Protein AF-A0A7D9K2T9-F1 (afdb_monomer)

pLDDT: mean 83.71, std 17.24, range [32.66, 98.44]

Structure (mmCIF, N/CA/C/O backbone):
data_AF-A0A7D9K2T9-F1
#
_entry.id   AF-A0A7D9K2T9-F1
#
loop_
_atom_site.group_PDB
_atom_site.id
_atom_site.type_symbol
_atom_site.label_atom_id
_atom_site.label_alt_id
_atom_site.label_comp_id
_atom_site.label_asym_id
_atom_site.label_entity_id
_atom_site.label_seq_id
_atom_site.pdbx_PDB_ins_code
_atom_site.Cartn_x
_atom_site.Cartn_y
_atom_site.Cartn_z
_atom_site.occupancy
_atom_site.B_iso_or_equiv
_atom_site.auth_seq_id
_atom_site.auth_comp_id
_atom_site.auth_asym_id
_atom_site.auth_atom_id
_atom_site.pdbx_PDB_model_num
ATOM 1 N N . HIS A 1 1 ? 33.840 -20.601 -41.551 1.00 74.12 1 HIS A N 1
ATOM 2 C CA . HIS A 1 1 ? 33.885 -19.839 -40.285 1.00 74.12 1 HIS A CA 1
ATOM 3 C C . HIS A 1 1 ? 32.478 -19.438 -39.866 1.00 74.12 1 HIS A C 1
ATOM 5 O O . HIS A 1 1 ? 31.715 -18.994 -40.719 1.00 74.12 1 HIS A O 1
ATOM 11 N N . ILE A 1 2 ? 32.138 -19.625 -38.588 1.00 83.88 2 ILE A N 1
ATOM 12 C CA . ILE A 1 2 ? 30.908 -19.107 -37.971 1.00 83.88 2 ILE A CA 1
ATOM 13 C C . ILE A 1 2 ? 31.232 -17.707 -37.448 1.00 83.88 2 ILE A C 1
ATOM 15 O O . ILE A 1 2 ? 32.241 -17.531 -36.769 1.00 83.88 2 ILE A O 1
ATOM 19 N N . CYS A 1 3 ? 30.413 -16.720 -37.802 1.00 90.12 3 CYS A N 1
ATOM 20 C CA . CYS A 1 3 ? 30.528 -15.360 -37.287 1.00 90.12 3 CYS A CA 1
ATOM 21 C C . CYS A 1 3 ? 29.397 -15.129 -36.283 1.00 90.12 3 CYS A C 1
ATOM 23 O O . CYS A 1 3 ? 28.283 -15.603 -36.496 1.00 90.12 3 CYS A O 1
ATOM 25 N N . THR A 1 4 ? 29.681 -14.411 -35.204 1.00 92.62 4 THR A N 1
ATOM 26 C CA . THR A 1 4 ? 28.705 -14.033 -34.179 1.00 92.62 4 THR A CA 1
ATOM 27 C C . THR A 1 4 ? 28.692 -12.517 -34.025 1.00 92.62 4 THR A C 1
ATOM 29 O O . THR A 1 4 ? 29.672 -11.834 -34.333 1.00 92.62 4 THR A O 1
ATOM 32 N N . CYS A 1 5 ? 27.561 -11.969 -33.583 1.00 91.06 5 CYS A N 1
ATOM 33 C CA . CYS A 1 5 ? 27.470 -10.544 -33.291 1.00 91.06 5 CYS A CA 1
ATOM 34 C C . CYS A 1 5 ? 28.328 -10.178 -32.070 1.00 91.06 5 CYS A C 1
ATOM 36 O O . CYS A 1 5 ? 28.596 -11.012 -31.204 1.00 91.06 5 CYS A O 1
ATOM 38 N N . LYS A 1 6 ? 28.751 -8.910 -31.997 1.00 87.69 6 LYS A N 1
ATOM 39 C CA . LYS A 1 6 ? 29.425 -8.368 -30.809 1.00 87.69 6 LYS A CA 1
ATOM 40 C C . LYS A 1 6 ? 28.499 -8.440 -29.590 1.00 87.69 6 LYS A C 1
ATOM 42 O O . LYS A 1 6 ? 27.278 -8.443 -29.740 1.00 87.69 6 LYS A O 1
ATOM 47 N N . ALA A 1 7 ? 29.086 -8.449 -28.392 1.00 82.88 7 ALA A N 1
ATOM 48 C CA . ALA A 1 7 ? 28.333 -8.417 -27.141 1.00 82.88 7 ALA A CA 1
ATOM 49 C C . ALA A 1 7 ? 27.286 -7.288 -27.155 1.00 82.88 7 ALA A C 1
ATOM 51 O O . ALA A 1 7 ? 27.587 -6.168 -27.572 1.00 82.88 7 ALA A O 1
ATOM 52 N N . GLY A 1 8 ? 26.054 -7.618 -26.755 1.00 78.50 8 GLY A N 1
ATOM 53 C CA . GLY A 1 8 ? 24.924 -6.687 -26.744 1.00 78.50 8 GLY A CA 1
ATOM 54 C C . GLY A 1 8 ? 24.227 -6.462 -28.093 1.00 78.50 8 GLY A C 1
ATOM 55 O O . GLY A 1 8 ? 23.334 -5.621 -28.193 1.00 78.50 8 GLY A O 1
ATOM 56 N N . TYR A 1 9 ? 24.592 -7.228 -29.124 1.00 85.94 9 TYR A N 1
ATOM 57 C CA . TYR A 1 9 ? 23.925 -7.255 -30.426 1.00 85.94 9 TYR A CA 1
ATOM 58 C C . TYR A 1 9 ? 23.442 -8.676 -30.754 1.00 85.94 9 TYR A C 1
ATOM 60 O O . TYR A 1 9 ? 24.083 -9.659 -30.392 1.00 85.94 9 TYR A O 1
ATOM 68 N N . SER A 1 10 ? 22.327 -8.790 -31.476 1.00 86.69 10 SER A 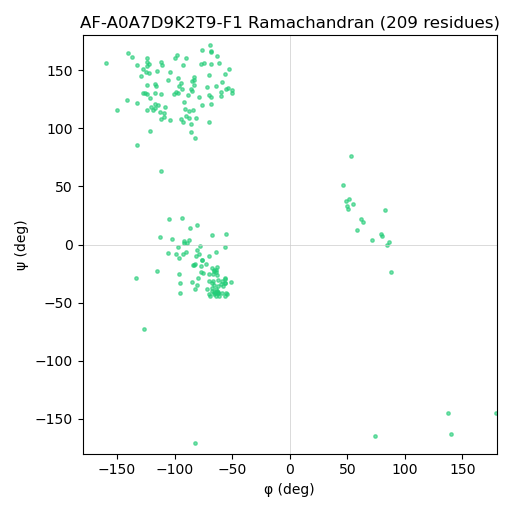N 1
ATOM 69 C CA . SER A 1 10 ? 21.739 -10.056 -31.929 1.00 86.69 10 SER A CA 1
ATOM 70 C C . SER A 1 10 ? 21.479 -10.063 -33.438 1.00 86.69 10 SER A C 1
ATOM 72 O O . SER A 1 10 ? 21.248 -9.014 -34.048 1.00 86.69 10 SER A O 1
ATOM 74 N N . GLY A 1 11 ? 21.534 -11.259 -34.031 1.00 89.19 11 GLY A N 1
ATOM 75 C CA . GLY A 1 11 ? 21.168 -11.533 -35.420 1.00 89.19 11 GLY A CA 1
ATOM 76 C C . GLY A 1 11 ? 22.149 -12.470 -36.135 1.00 89.19 11 GLY A C 1
ATOM 77 O O . GLY A 1 11 ? 22.663 -13.396 -35.516 1.00 89.19 11 GLY A O 1
ATOM 78 N N . ASP A 1 12 ? 22.388 -12.274 -37.435 1.00 90.44 12 ASP A N 1
ATOM 79 C CA . ASP A 1 12 ? 23.023 -13.284 -38.313 1.00 90.44 12 ASP A CA 1
ATOM 80 C C . ASP A 1 12 ? 24.555 -13.413 -38.182 1.00 90.44 12 ASP A C 1
ATOM 82 O O . ASP A 1 12 ? 25.184 -14.209 -38.884 1.00 90.44 12 ASP A O 1
ATOM 86 N N . GLY A 1 13 ? 25.169 -12.598 -37.320 1.00 89.88 13 GLY A N 1
ATOM 87 C CA . GLY A 1 13 ? 26.612 -12.574 -37.095 1.00 89.88 13 GLY A CA 1
ATOM 88 C C . GLY A 1 13 ? 27.443 -11.985 -38.239 1.00 89.88 13 GLY A C 1
ATOM 89 O O . GLY A 1 13 ? 28.667 -12.008 -38.152 1.00 89.88 13 GLY A O 1
ATOM 90 N N . LYS A 1 14 ? 26.824 -11.461 -39.307 1.00 87.69 14 LYS A N 1
ATOM 91 C CA . LYS A 1 14 ? 27.516 -10.917 -40.488 1.00 87.69 14 LYS A CA 1
ATOM 92 C C . LYS A 1 14 ? 27.081 -9.491 -40.815 1.00 87.69 14 LYS A C 1
ATOM 94 O O . LYS A 1 14 ? 27.863 -8.564 -40.633 1.00 87.69 14 LYS A O 1
ATOM 99 N N . LYS A 1 15 ? 25.867 -9.312 -41.342 1.00 85.94 15 LYS A N 1
ATOM 100 C CA . LYS A 1 15 ? 25.352 -8.010 -41.816 1.00 85.94 15 LYS A CA 1
ATOM 101 C C . LYS A 1 15 ? 24.162 -7.522 -40.999 1.00 85.94 15 LYS A C 1
ATOM 103 O O . LYS A 1 15 ? 23.908 -6.323 -40.946 1.00 85.94 15 LYS A O 1
ATOM 108 N N . SER A 1 16 ? 23.468 -8.434 -40.334 1.00 89.88 16 SER A N 1
ATOM 109 C CA . SER A 1 16 ? 22.255 -8.167 -39.578 1.00 89.88 16 SER A CA 1
ATOM 110 C C . SER A 1 16 ? 22.531 -8.349 -38.091 1.00 89.88 16 SER A C 1
ATOM 112 O O . SER A 1 16 ? 21.959 -9.233 -37.471 1.00 89.88 16 SER A O 1
ATOM 114 N N . CYS A 1 17 ? 23.415 -7.531 -37.517 1.00 89.69 17 CYS A N 1
ATOM 115 C CA . CYS A 1 17 ? 23.609 -7.451 -36.068 1.00 89.69 17 CYS A CA 1
ATOM 116 C C . CYS A 1 17 ? 22.948 -6.175 -35.547 1.00 89.69 17 CYS A C 1
ATOM 118 O O . CYS A 1 17 ? 23.450 -5.076 -35.779 1.00 89.69 17 CYS A O 1
ATOM 120 N N . LYS A 1 18 ? 21.815 -6.316 -34.856 1.00 87.12 18 LYS A N 1
ATOM 121 C CA . LYS A 1 18 ? 21.076 -5.202 -34.248 1.00 87.12 18 LYS A CA 1
ATOM 122 C C . LYS A 1 18 ? 21.304 -5.181 -32.749 1.00 87.12 18 LYS A C 1
ATOM 124 O O . LYS A 1 18 ? 21.480 -6.234 -32.144 1.00 87.12 18 LYS A O 1
ATOM 129 N N . LEU A 1 19 ? 21.293 -3.991 -32.160 1.00 83.44 19 LEU A N 1
ATOM 130 C CA . LEU A 1 19 ? 21.366 -3.848 -30.712 1.00 83.44 19 LEU A CA 1
ATOM 131 C C . LEU A 1 19 ? 20.242 -4.665 -30.062 1.00 83.44 19 LEU A C 1
ATOM 133 O O . LEU A 1 19 ? 19.101 -4.607 -30.523 1.00 83.44 19 LEU A O 1
ATOM 137 N N . ILE A 1 20 ? 20.569 -5.428 -29.022 1.00 84.38 20 ILE A N 1
ATOM 138 C CA . ILE A 1 20 ? 19.563 -6.141 -28.239 1.00 84.38 20 ILE A CA 1
ATOM 139 C C . ILE A 1 20 ? 18.746 -5.097 -27.486 1.00 84.38 20 ILE A C 1
ATOM 141 O O . ILE A 1 20 ? 19.293 -4.323 -26.700 1.00 84.38 20 ILE A O 1
ATOM 145 N N . ASP A 1 21 ? 17.439 -5.084 -27.724 1.00 84.88 21 ASP A N 1
ATOM 146 C CA . ASP A 1 21 ? 16.527 -4.380 -26.839 1.00 84.88 21 ASP A CA 1
ATOM 147 C C . ASP A 1 21 ? 16.145 -5.302 -25.684 1.00 84.88 21 ASP A C 1
ATOM 149 O O . ASP A 1 21 ? 15.369 -6.243 -25.849 1.00 84.88 21 ASP A O 1
ATOM 153 N N . ILE A 1 22 ? 16.737 -5.043 -24.521 1.00 88.25 22 ILE A N 1
ATOM 154 C CA . ILE A 1 22 ? 16.557 -5.858 -23.319 1.00 88.25 22 ILE A CA 1
ATOM 155 C C . ILE A 1 22 ? 15.116 -5.721 -22.810 1.00 88.25 22 ILE A C 1
ATOM 157 O O . ILE A 1 22 ? 14.534 -6.699 -22.357 1.00 88.25 22 ILE A O 1
ATOM 161 N N . CYS A 1 23 ? 14.497 -4.549 -22.984 1.00 92.19 23 CYS A N 1
ATOM 162 C CA . CYS A 1 23 ? 13.104 -4.305 -22.611 1.00 92.19 23 CYS A CA 1
ATOM 163 C C . CYS A 1 23 ? 12.090 -5.103 -23.440 1.00 92.19 23 CYS A C 1
ATOM 165 O O . CYS A 1 23 ? 11.004 -5.404 -22.952 1.00 92.19 23 CYS A O 1
ATOM 167 N N . SER A 1 24 ? 12.439 -5.491 -24.669 1.00 89.94 24 SER A N 1
ATOM 168 C CA . SER A 1 24 ? 11.575 -6.323 -25.516 1.00 89.94 24 SER A CA 1
ATOM 169 C C . SER A 1 24 ? 11.453 -7.773 -25.018 1.00 89.94 24 SER A C 1
ATOM 171 O O . SER A 1 24 ? 10.634 -8.529 -25.537 1.00 89.94 24 SER A O 1
ATOM 173 N N . GLN A 1 25 ? 12.256 -8.184 -24.031 1.00 87.94 25 GLN A N 1
ATOM 174 C CA . GLN A 1 25 ? 12.220 -9.518 -23.433 1.00 87.94 25 GLN A CA 1
ATOM 175 C C . GLN A 1 25 ? 11.889 -9.399 -21.947 1.00 87.94 25 GLN A C 1
ATOM 177 O O . GLN A 1 25 ? 12.659 -8.808 -21.201 1.00 87.94 25 GLN A O 1
ATOM 182 N N . ASP A 1 26 ? 10.744 -9.942 -21.525 1.00 91.12 26 ASP A N 1
ATOM 183 C CA . ASP A 1 26 ? 10.297 -9.937 -20.118 1.00 91.12 26 ASP A CA 1
ATOM 184 C C . ASP A 1 26 ? 10.382 -8.551 -19.439 1.00 91.12 26 ASP A C 1
ATOM 186 O O . ASP A 1 26 ? 10.810 -8.413 -18.296 1.00 91.12 26 ASP A O 1
ATOM 190 N N . ASN A 1 27 ? 10.067 -7.483 -20.188 1.00 94.06 27 ASN A N 1
ATOM 191 C CA . ASN A 1 27 ? 10.211 -6.087 -19.751 1.00 94.06 27 ASN A CA 1
ATOM 192 C C . ASN A 1 27 ? 11.605 -5.760 -19.168 1.00 94.06 27 ASN A C 1
ATOM 194 O O . ASN A 1 27 ? 11.735 -4.957 -18.247 1.00 94.06 27 ASN A O 1
ATOM 198 N N . GLY A 1 28 ? 12.654 -6.434 -19.647 1.00 92.19 28 GLY A N 1
ATOM 199 C CA . GLY A 1 28 ? 14.018 -6.318 -19.139 1.00 92.19 28 GLY A CA 1
ATOM 200 C C . GLY A 1 28 ? 14.201 -6.744 -17.678 1.00 92.19 28 GLY A C 1
ATOM 201 O O . GLY A 1 28 ? 15.164 -6.301 -17.050 1.00 92.19 28 GLY A O 1
ATOM 202 N N . GLY A 1 29 ? 13.290 -7.565 -17.140 1.00 94.69 29 GLY A N 1
ATOM 203 C CA . GLY A 1 29 ? 13.236 -7.967 -15.732 1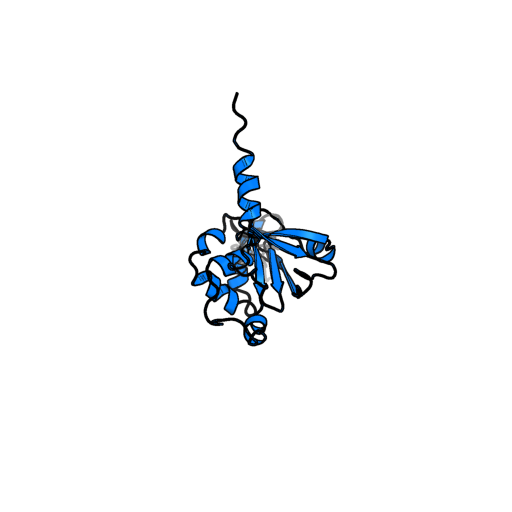.00 94.69 29 GLY A CA 1
ATOM 204 C C . GLY A 1 29 ? 12.609 -6.920 -14.803 1.00 94.69 29 GLY A C 1
ATOM 205 O O . GLY A 1 29 ? 12.690 -7.052 -13.581 1.00 94.69 29 GLY A O 1
ATOM 206 N N . CYS A 1 30 ? 12.016 -5.858 -15.353 1.00 97.38 30 CYS A N 1
ATOM 207 C CA . CYS A 1 30 ? 11.311 -4.849 -14.571 1.00 97.38 30 CYS A CA 1
ATOM 208 C C . CYS A 1 30 ? 9.931 -5.346 -14.121 1.00 97.38 30 CYS A C 1
ATOM 210 O O . CYS A 1 30 ? 9.300 -6.172 -14.781 1.00 97.38 30 CYS A O 1
ATOM 212 N N . SER A 1 31 ? 9.417 -4.772 -13.029 1.00 97.62 31 SER A N 1
ATOM 213 C CA . SER A 1 31 ? 8.035 -4.993 -12.595 1.00 97.62 31 SER A CA 1
ATOM 214 C C . SER A 1 31 ? 7.048 -4.706 -13.731 1.00 97.62 31 SER A C 1
ATOM 216 O O . SER A 1 31 ? 7.263 -3.814 -14.553 1.00 97.62 31 SER A O 1
ATOM 218 N N . PHE A 1 32 ? 5.901 -5.385 -13.726 1.00 96.12 32 PHE A N 1
ATOM 219 C CA . PHE A 1 32 ? 4.778 -5.042 -14.603 1.00 96.12 32 PHE A CA 1
ATOM 220 C C . PHE A 1 32 ? 4.319 -3.576 -14.427 1.00 96.12 32 PHE A C 1
ATOM 222 O O . PHE A 1 32 ? 3.877 -2.907 -15.370 1.00 96.12 32 PHE A O 1
ATOM 229 N N . PHE A 1 33 ? 4.490 -3.044 -13.214 1.00 97.56 33 PHE A N 1
ATOM 230 C CA . PHE A 1 33 ? 4.190 -1.658 -12.859 1.00 97.56 33 PHE A CA 1
ATOM 231 C C . PHE A 1 33 ? 5.404 -0.726 -12.988 1.00 97.56 33 PHE A C 1
ATOM 233 O O . PHE A 1 33 ? 5.437 0.328 -12.361 1.00 97.56 33 PHE A O 1
ATOM 240 N N . ALA A 1 34 ? 6.401 -1.093 -13.798 1.00 98.19 34 ALA A N 1
ATOM 241 C CA . ALA A 1 34 ? 7.559 -0.263 -14.103 1.00 98.19 34 ALA A CA 1
ATOM 242 C C . ALA A 1 34 ? 7.746 -0.060 -15.609 1.00 98.19 34 ALA A C 1
ATOM 244 O O . ALA A 1 34 ? 7.445 -0.938 -16.422 1.00 98.19 34 ALA A O 1
ATOM 245 N N . ASP A 1 35 ? 8.289 1.101 -15.957 1.00 97.50 35 ASP A N 1
ATOM 246 C CA . ASP A 1 35 ? 8.798 1.401 -17.284 1.00 97.50 35 ASP A CA 1
ATOM 247 C C . ASP A 1 35 ? 10.248 0.921 -17.396 1.00 97.50 35 ASP A C 1
ATOM 249 O O . ASP A 1 35 ? 11.078 1.151 -16.505 1.00 97.50 35 ASP A O 1
ATOM 253 N N . CYS A 1 36 ? 10.542 0.247 -18.505 1.00 96.31 36 CYS A N 1
ATOM 254 C CA . CYS A 1 36 ? 11.865 -0.263 -18.824 1.00 96.31 36 CYS A CA 1
ATOM 255 C C . CYS A 1 36 ? 12.586 0.677 -19.794 1.00 96.31 36 CYS A C 1
ATOM 257 O O . CYS A 1 36 ? 12.050 1.056 -20.837 1.00 96.31 36 CYS A O 1
ATOM 259 N N . ALA A 1 37 ? 13.832 1.021 -19.472 1.00 93.38 37 ALA A N 1
ATOM 260 C CA . ALA A 1 37 ? 14.728 1.748 -20.359 1.00 93.38 37 ALA A CA 1
ATOM 261 C C . ALA A 1 37 ? 16.037 0.974 -20.567 1.00 93.38 37 ALA A C 1
ATOM 263 O O . ALA A 1 37 ? 16.837 0.806 -19.643 1.00 93.38 37 ALA A O 1
ATOM 264 N N . SER A 1 38 ? 16.280 0.543 -21.806 1.00 87.88 38 SER A N 1
ATOM 265 C CA . SER A 1 38 ? 17.532 -0.093 -22.226 1.00 87.88 38 SER A CA 1
ATOM 266 C C . SER A 1 38 ? 18.636 0.961 -22.396 1.00 87.88 38 SER A C 1
ATOM 268 O O . SER A 1 38 ? 18.531 1.849 -23.248 1.00 87.88 38 SER A O 1
ATOM 270 N N . ASN A 1 39 ? 19.737 0.855 -21.646 1.00 83.94 39 ASN A N 1
ATOM 271 C CA . ASN A 1 39 ? 20.934 1.654 -21.899 1.00 83.94 39 ASN A CA 1
ATOM 272 C C . ASN A 1 39 ? 21.754 1.018 -23.028 1.00 83.94 39 ASN A C 1
ATOM 274 O O . ASN A 1 39 ? 22.395 -0.020 -22.860 1.00 83.94 39 ASN A O 1
ATOM 278 N N . LYS A 1 40 ? 21.750 1.678 -24.190 1.00 77.56 40 LYS A N 1
ATOM 279 C CA . LYS A 1 40 ? 22.377 1.178 -25.421 1.00 77.56 40 LYS A CA 1
ATOM 280 C C . LYS A 1 40 ? 23.906 1.097 -25.363 1.00 77.56 40 LYS A C 1
ATOM 282 O O . LYS A 1 40 ? 24.492 0.380 -26.167 1.00 77.56 40 LYS A O 1
ATOM 287 N N . THR A 1 41 ? 24.538 1.829 -24.446 1.00 78.88 41 THR A N 1
ATOM 288 C CA . THR A 1 41 ? 26.001 1.913 -24.332 1.00 78.88 41 THR A CA 1
ATOM 289 C C . THR A 1 41 ? 26.544 0.921 -23.309 1.00 78.88 41 THR A C 1
ATOM 291 O O . THR A 1 41 ? 27.559 0.281 -23.564 1.00 78.88 41 THR A O 1
ATOM 294 N N . SER A 1 42 ? 25.877 0.778 -22.160 1.00 80.56 42 SER A N 1
ATOM 295 C CA . SER A 1 42 ? 26.290 -0.147 -21.093 1.00 80.56 42 SER A CA 1
ATOM 296 C C . SER A 1 42 ? 25.639 -1.528 -21.183 1.00 80.56 42 SER A C 1
ATOM 298 O O . SER A 1 42 ? 26.025 -2.412 -20.426 1.00 80.56 42 SER A O 1
ATOM 300 N N . PHE A 1 43 ? 24.662 -1.722 -22.077 1.00 78.31 43 PHE A N 1
ATOM 301 C CA . PHE A 1 43 ? 23.852 -2.945 -22.176 1.00 78.31 43 PHE A CA 1
ATOM 302 C C . PHE A 1 43 ? 23.168 -3.317 -20.853 1.00 78.31 43 PHE A C 1
ATOM 304 O O . PHE A 1 43 ? 23.027 -4.490 -20.518 1.00 78.31 43 PHE A O 1
ATOM 311 N N . THR A 1 44 ? 22.758 -2.305 -20.088 1.00 84.19 44 THR A N 1
ATOM 312 C CA . THR A 1 44 ? 22.052 -2.480 -18.815 1.00 84.19 44 THR A CA 1
ATOM 313 C C . THR A 1 44 ? 20.606 -2.021 -18.928 1.00 84.19 44 THR A C 1
ATOM 315 O O . THR A 1 44 ? 20.278 -1.144 -19.731 1.00 84.19 44 THR A O 1
ATOM 318 N N . THR A 1 45 ? 19.745 -2.583 -18.086 1.00 90.62 45 THR A N 1
ATOM 319 C CA . THR A 1 45 ? 18.351 -2.157 -17.946 1.00 90.62 45 THR A CA 1
ATOM 320 C C . THR A 1 45 ? 18.220 -1.158 -16.805 1.00 90.62 45 THR A C 1
ATOM 322 O O . THR A 1 45 ? 18.818 -1.337 -15.744 1.00 90.62 45 THR A O 1
ATOM 325 N N . ARG A 1 46 ? 17.414 -0.115 -16.998 1.00 93.94 46 ARG A N 1
ATOM 326 C CA . ARG A 1 46 ? 16.940 0.754 -15.923 1.00 93.94 46 ARG A CA 1
ATOM 327 C C . ARG A 1 46 ? 15.432 0.595 -15.793 1.00 93.94 46 ARG A C 1
ATOM 329 O O . ARG A 1 46 ? 14.705 0.894 -16.735 1.00 93.94 46 ARG A O 1
ATOM 336 N N . CYS A 1 47 ? 14.988 0.170 -14.617 1.00 97.50 47 CYS A N 1
ATOM 337 C CA . CYS A 1 47 ? 13.575 0.094 -14.272 1.00 97.50 47 CYS A CA 1
ATOM 338 C C . CYS A 1 47 ? 13.159 1.343 -13.494 1.00 97.50 47 CYS A C 1
ATOM 340 O O . CYS A 1 47 ? 13.932 1.890 -12.706 1.00 97.50 47 CYS A O 1
ATOM 342 N N . THR A 1 48 ? 11.951 1.843 -13.719 1.00 97.94 48 THR A N 1
ATOM 343 C CA . THR A 1 48 ? 11.382 2.956 -12.945 1.00 97.94 48 THR A CA 1
ATOM 344 C C . THR A 1 48 ? 9.910 2.683 -12.727 1.00 97.94 48 THR A C 1
ATOM 346 O O . THR A 1 48 ? 9.198 2.444 -13.694 1.00 97.94 48 THR A O 1
ATOM 349 N N . CYS A 1 49 ? 9.454 2.677 -11.474 1.00 98.44 49 CYS A N 1
ATOM 350 C CA . CYS A 1 49 ? 8.039 2.467 -11.188 1.00 98.44 49 CYS A CA 1
ATOM 351 C C . CYS A 1 49 ? 7.180 3.532 -11.880 1.00 98.44 49 CYS A C 1
ATOM 353 O O . CYS A 1 49 ? 7.556 4.705 -11.941 1.00 98.44 49 CYS A O 1
ATOM 355 N N . LYS A 1 50 ? 6.037 3.099 -12.413 1.00 97.75 50 LYS A N 1
ATOM 356 C CA . LYS A 1 50 ? 5.039 3.973 -13.031 1.00 97.75 50 LYS A CA 1
ATOM 357 C C . LYS A 1 50 ? 4.471 4.939 -11.992 1.00 97.75 50 LYS A C 1
ATOM 359 O O . LYS A 1 50 ? 4.566 4.707 -10.786 1.00 97.75 50 LYS A O 1
ATOM 364 N N . ASN A 1 51 ? 3.847 6.015 -12.467 1.00 95.25 51 ASN A N 1
ATOM 365 C CA . ASN A 1 51 ? 3.218 6.996 -11.586 1.00 95.25 51 ASN A CA 1
ATOM 366 C C . ASN A 1 51 ? 2.227 6.327 -10.613 1.00 95.25 51 ASN A C 1
ATOM 368 O O . ASN A 1 51 ? 1.436 5.480 -11.027 1.00 95.25 51 ASN A O 1
ATOM 372 N N . GLY A 1 52 ? 2.279 6.711 -9.335 1.00 93.06 52 GLY A N 1
ATOM 373 C CA . GLY A 1 52 ? 1.467 6.118 -8.264 1.00 93.06 52 GLY A CA 1
ATOM 374 C C . GLY A 1 52 ? 2.031 4.835 -7.637 1.00 93.06 52 GLY A C 1
ATOM 375 O O . GLY A 1 52 ? 1.423 4.316 -6.703 1.00 93.06 52 GLY A O 1
ATOM 376 N N . TYR A 1 53 ? 3.187 4.343 -8.099 1.00 96.81 53 TYR A N 1
ATOM 377 C CA . TYR A 1 53 ? 3.887 3.197 -7.518 1.00 96.81 53 TYR A CA 1
ATOM 378 C C . TYR A 1 53 ? 5.244 3.599 -6.935 1.00 96.81 53 TYR A C 1
ATOM 380 O O . TYR A 1 53 ? 5.925 4.486 -7.451 1.00 96.81 53 TYR A O 1
ATOM 388 N N . ILE A 1 54 ? 5.675 2.887 -5.894 1.00 95.50 54 ILE A N 1
ATOM 389 C CA . ILE A 1 54 ? 6.985 3.074 -5.253 1.00 95.50 54 ILE A CA 1
ATOM 390 C C . ILE A 1 54 ? 7.802 1.781 -5.265 1.00 95.50 54 ILE A C 1
ATOM 392 O O . ILE A 1 54 ? 7.239 0.690 -5.292 1.00 95.50 54 ILE A O 1
ATOM 396 N N . GLY A 1 55 ? 9.129 1.888 -5.207 1.00 95.81 55 GLY A N 1
ATOM 397 C CA . GLY A 1 55 ? 10.031 0.738 -5.130 1.00 95.81 55 GLY A CA 1
ATOM 398 C C . GLY A 1 55 ? 11.289 0.915 -5.974 1.00 95.81 55 GLY A C 1
ATOM 399 O O . GLY A 1 55 ? 11.633 2.026 -6.371 1.00 95.81 55 GLY A O 1
ATOM 400 N N . ASP A 1 56 ? 11.981 -0.188 -6.247 1.00 96.44 56 ASP A N 1
ATOM 401 C CA . ASP A 1 56 ? 13.259 -0.197 -6.975 1.00 96.44 56 ASP A CA 1
ATOM 402 C C . ASP A 1 56 ? 13.102 -0.375 -8.500 1.00 96.44 56 ASP A C 1
ATOM 404 O O . ASP A 1 56 ? 14.085 -0.420 -9.237 1.00 96.44 56 ASP A O 1
ATOM 408 N N . GLY A 1 57 ? 11.862 -0.479 -8.990 1.00 96.94 57 GLY A N 1
ATOM 409 C CA . GLY A 1 57 ? 11.546 -0.703 -10.400 1.00 96.94 57 GLY A CA 1
ATOM 410 C C . GLY A 1 57 ? 11.498 -2.181 -10.805 1.00 96.94 57 GLY A C 1
ATOM 411 O O . GLY A 1 57 ? 10.786 -2.521 -11.748 1.00 96.94 57 GLY A O 1
ATOM 412 N N . THR A 1 58 ? 12.175 -3.078 -10.087 1.00 96.31 58 THR A N 1
ATOM 413 C CA . THR A 1 58 ? 11.981 -4.537 -10.232 1.00 96.31 58 THR A CA 1
ATOM 414 C C . THR A 1 58 ? 10.813 -5.019 -9.378 1.00 96.31 58 THR A C 1
ATOM 416 O O . THR A 1 58 ? 10.055 -5.900 -9.775 1.00 96.31 58 THR A O 1
ATOM 419 N N . LYS A 1 59 ? 10.602 -4.359 -8.237 1.00 96.31 59 LYS A N 1
ATOM 420 C CA . LYS A 1 59 ? 9.416 -4.448 -7.395 1.00 96.31 59 LYS A CA 1
ATOM 421 C C . LYS A 1 59 ? 8.813 -3.058 -7.282 1.00 96.31 59 LYS A C 1
ATOM 423 O O . LYS A 1 59 ? 9.493 -2.108 -6.902 1.00 96.31 59 LYS A O 1
ATOM 428 N N . CYS A 1 60 ? 7.534 -2.962 -7.614 1.00 97.62 60 CYS A N 1
ATOM 429 C CA . CYS A 1 60 ? 6.760 -1.735 -7.500 1.00 97.62 60 CYS A CA 1
ATOM 430 C C . CYS A 1 60 ? 5.499 -2.034 -6.697 1.00 97.62 60 CYS A C 1
ATOM 432 O O . CYS A 1 60 ? 4.811 -3.014 -6.977 1.00 97.62 60 CYS A O 1
ATOM 434 N N . ILE A 1 61 ? 5.238 -1.206 -5.693 1.00 96.00 61 ILE A N 1
ATOM 435 C CA . ILE A 1 61 ? 4.158 -1.344 -4.722 1.00 96.00 61 ILE A CA 1
ATOM 436 C C . ILE A 1 61 ? 3.164 -0.213 -4.969 1.00 96.00 61 ILE A C 1
ATOM 438 O O . ILE A 1 61 ? 3.569 0.945 -5.084 1.00 96.00 61 ILE A O 1
ATOM 442 N N . GLY A 1 62 ? 1.886 -0.569 -5.088 1.00 95.88 62 GLY A N 1
ATOM 443 C CA . GLY A 1 62 ? 0.790 0.367 -5.322 1.00 95.88 62 GLY A CA 1
ATOM 444 C C . GLY A 1 62 ? 0.293 1.043 -4.046 1.00 95.88 62 GLY A C 1
ATOM 445 O O . GLY A 1 62 ? 0.896 0.939 -2.976 1.00 95.88 62 GLY A O 1
ATOM 446 N N . ASN A 1 63 ? -0.825 1.753 -4.160 1.00 94.75 63 ASN A N 1
ATOM 447 C CA . ASN A 1 63 ? -1.476 2.421 -3.030 1.00 94.75 63 ASN A CA 1
ATOM 448 C C . ASN A 1 63 ? -2.098 1.419 -2.035 1.00 94.75 63 ASN A C 1
ATOM 450 O O . ASN A 1 63 ? -2.182 0.220 -2.291 1.00 94.75 63 ASN A O 1
ATOM 454 N N . VAL A 1 64 ? -2.559 1.923 -0.888 1.00 94.62 64 VAL A N 1
ATOM 455 C CA . VAL A 1 64 ? -3.143 1.113 0.190 1.00 94.62 64 VAL A CA 1
ATOM 456 C C . VAL A 1 64 ? -4.297 0.239 -0.299 1.00 94.62 64 VAL A C 1
ATOM 458 O O . VAL A 1 64 ? -4.359 -0.929 0.074 1.00 94.62 64 VAL A O 1
ATOM 461 N N . LEU A 1 65 ? -5.191 0.764 -1.143 1.00 94.44 65 LEU A N 1
ATOM 462 C CA . LEU A 1 65 ? -6.336 -0.004 -1.632 1.00 94.44 65 LEU A CA 1
ATOM 463 C C . LEU A 1 65 ? -5.887 -1.178 -2.514 1.00 94.44 65 LEU A C 1
ATOM 465 O O . LEU A 1 65 ? -6.375 -2.293 -2.354 1.00 94.44 65 LEU A O 1
ATOM 469 N N . GLU A 1 66 ? -4.912 -0.946 -3.390 1.00 94.88 66 GLU A N 1
ATOM 470 C CA . GLU A 1 66 ? -4.317 -1.992 -4.224 1.00 94.88 66 GLU A CA 1
ATOM 471 C C . GLU A 1 66 ? -3.563 -3.040 -3.388 1.00 94.88 66 GLU A C 1
ATOM 473 O O . GLU A 1 66 ? -3.714 -4.241 -3.617 1.00 94.88 66 GLU A O 1
ATOM 478 N N . SER A 1 67 ? -2.807 -2.618 -2.371 1.00 95.44 67 SER A N 1
ATOM 479 C CA . SER A 1 67 ? -2.134 -3.534 -1.441 1.00 95.44 67 SER A CA 1
ATOM 480 C C . SER A 1 67 ? -3.131 -4.392 -0.650 1.00 95.44 67 SER A C 1
ATOM 482 O O . SER A 1 67 ? -2.927 -5.597 -0.520 1.00 95.44 67 SER A O 1
ATOM 484 N N . LEU A 1 68 ? -4.242 -3.807 -0.184 1.00 96.00 68 LEU A N 1
ATOM 485 C CA . LEU A 1 68 ? -5.333 -4.535 0.478 1.00 96.00 68 LEU A CA 1
ATOM 486 C C . LEU A 1 68 ? -6.010 -5.546 -0.457 1.00 96.00 68 LEU A C 1
ATOM 488 O O . LEU A 1 68 ? -6.334 -6.652 -0.031 1.00 96.00 68 LEU A O 1
ATOM 492 N N . GLN A 1 69 ? -6.218 -5.181 -1.724 1.00 95.12 69 GLN A N 1
ATOM 493 C CA . GLN A 1 69 ? -6.800 -6.068 -2.733 1.00 95.12 69 GLN A CA 1
ATOM 494 C C . GLN A 1 69 ? -5.902 -7.284 -3.017 1.00 95.12 69 GLN A C 1
ATOM 496 O O . GLN A 1 69 ? -6.405 -8.392 -3.223 1.00 95.12 69 GLN A O 1
ATOM 501 N N . ASN A 1 70 ? -4.585 -7.076 -3.044 1.00 94.94 70 ASN A N 1
ATOM 502 C CA . ASN A 1 70 ? -3.609 -8.101 -3.408 1.00 94.94 70 ASN A CA 1
ATOM 503 C C . ASN A 1 70 ? -3.239 -9.044 -2.248 1.00 94.94 70 ASN A C 1
ATOM 505 O O . ASN A 1 70 ? -2.724 -10.135 -2.504 1.00 94.94 70 ASN A O 1
ATOM 509 N N . ASP A 1 71 ? -3.525 -8.678 -0.994 1.00 96.56 71 ASP A N 1
ATOM 510 C CA . ASP A 1 71 ? -3.257 -9.533 0.166 1.00 96.56 71 ASP A CA 1
ATOM 511 C C . ASP A 1 71 ? -4.431 -10.502 0.450 1.00 96.56 71 ASP A C 1
ATOM 513 O O . ASP A 1 71 ? -5.532 -10.079 0.826 1.00 96.56 71 ASP A O 1
ATOM 517 N N . PRO A 1 72 ? -4.237 -11.832 0.324 1.00 96.88 72 PRO A N 1
ATOM 518 C CA . PRO A 1 72 ? -5.297 -12.805 0.572 1.00 96.88 72 PRO A CA 1
ATOM 519 C C . PRO A 1 72 ? -5.790 -12.829 2.025 1.00 96.88 72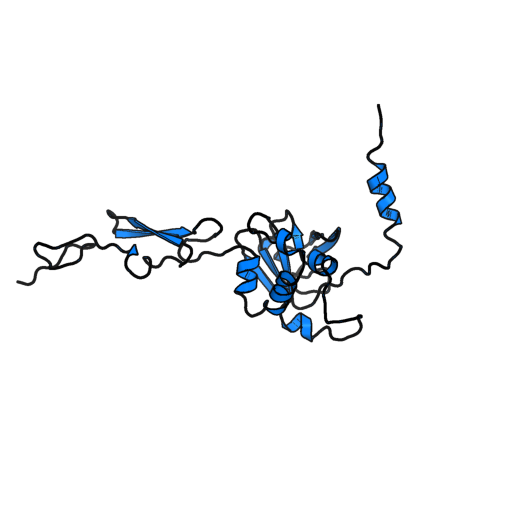 PRO A C 1
ATOM 521 O O . PRO A 1 72 ? -6.934 -13.225 2.261 1.00 96.88 72 PRO A O 1
ATOM 524 N N . ASN A 1 73 ? -4.973 -12.395 2.987 1.00 96.62 73 ASN A N 1
ATOM 525 C CA . ASN A 1 73 ? -5.313 -12.359 4.407 1.00 96.62 73 ASN A CA 1
ATOM 526 C C . ASN A 1 73 ? -6.154 -11.140 4.797 1.00 96.62 73 ASN A C 1
ATOM 528 O O . ASN A 1 73 ? -6.660 -11.118 5.918 1.00 96.62 73 ASN A O 1
ATOM 532 N N . LEU A 1 74 ? -6.315 -10.154 3.906 1.00 97.19 74 LEU A N 1
ATOM 533 C CA . LEU A 1 74 ? -7.029 -8.896 4.170 1.00 97.19 74 LEU A CA 1
ATOM 534 C C . LEU A 1 74 ? -8.327 -8.754 3.358 1.00 97.19 74 LEU A C 1
ATOM 536 O O . LEU A 1 74 ? -8.987 -7.714 3.405 1.00 97.19 74 LEU A O 1
ATOM 540 N N . ARG A 1 75 ? -8.722 -9.804 2.627 1.00 95.56 75 ARG A N 1
ATOM 541 C CA . ARG A 1 75 ? -9.875 -9.803 1.711 1.00 95.56 75 ARG A CA 1
ATOM 542 C C . ARG A 1 75 ? -11.185 -9.393 2.374 1.00 95.56 75 ARG A C 1
ATOM 544 O O . ARG A 1 75 ? -11.948 -8.638 1.776 1.00 95.56 75 ARG A O 1
ATOM 551 N N . GLU A 1 76 ? -11.446 -9.876 3.588 1.00 93.50 76 GLU A N 1
ATOM 552 C CA . GLU A 1 76 ? -12.690 -9.573 4.305 1.00 93.50 76 GLU A CA 1
ATOM 553 C C . GLU A 1 76 ? -12.792 -8.077 4.626 1.00 93.50 76 GLU A C 1
ATOM 555 O O . GLU A 1 76 ? -13.821 -7.441 4.390 1.00 93.50 76 GLU A O 1
ATOM 560 N N . PHE A 1 77 ? -11.693 -7.488 5.097 1.00 95.00 77 PHE A N 1
ATOM 561 C CA . PHE A 1 77 ? -11.634 -6.065 5.400 1.00 95.00 77 PHE A CA 1
ATOM 562 C C . PHE A 1 77 ? -11.691 -5.205 4.130 1.00 95.00 77 PHE A C 1
ATOM 564 O O . PHE A 1 77 ? -12.476 -4.259 4.065 1.00 95.00 77 PHE A O 1
ATOM 571 N N . HIS A 1 78 ? -10.947 -5.580 3.084 1.00 95.50 78 HIS A N 1
ATOM 572 C CA . HIS A 1 78 ? -11.007 -4.919 1.778 1.00 95.50 78 HIS A CA 1
ATOM 573 C C . HIS A 1 78 ? -12.435 -4.907 1.202 1.00 95.50 78 HIS A C 1
ATOM 575 O O . HIS A 1 78 ? -12.912 -3.868 0.750 1.00 95.50 78 HIS A O 1
ATOM 581 N N . SER A 1 79 ? -13.153 -6.034 1.273 1.00 93.69 79 SER A N 1
ATOM 582 C CA . SER A 1 79 ? -14.546 -6.135 0.817 1.00 93.69 79 SER A CA 1
ATOM 583 C C . SER A 1 79 ? -15.465 -5.156 1.554 1.00 93.69 79 SER A C 1
ATOM 585 O O . SER A 1 79 ? -16.299 -4.493 0.939 1.00 93.69 79 SER A O 1
ATOM 587 N N . ARG A 1 80 ? -15.289 -5.006 2.872 1.00 91.94 80 ARG A N 1
ATOM 588 C CA . ARG A 1 80 ? -16.072 -4.060 3.684 1.00 91.94 80 ARG A CA 1
ATOM 589 C C . ARG A 1 80 ? -15.786 -2.611 3.307 1.00 91.94 80 ARG A C 1
ATOM 591 O O . ARG A 1 80 ? -16.727 -1.841 3.165 1.00 91.94 80 ARG A O 1
ATOM 598 N N . LEU A 1 81 ? -14.524 -2.262 3.061 1.00 93.50 81 LEU A N 1
ATOM 599 C CA . LEU A 1 81 ? -14.152 -0.935 2.564 1.00 93.50 81 LEU A CA 1
ATOM 600 C C . LEU A 1 81 ? -14.762 -0.648 1.185 1.00 93.50 81 LEU A C 1
ATOM 602 O O . LEU A 1 81 ? -15.287 0.440 0.962 1.00 93.50 81 LEU A O 1
ATOM 606 N N . MET A 1 82 ? -14.757 -1.620 0.272 1.00 91.38 82 MET A N 1
ATOM 607 C CA . MET A 1 82 ? -15.323 -1.446 -1.071 1.00 91.38 82 MET A CA 1
ATOM 608 C C . MET A 1 82 ? -16.852 -1.341 -1.090 1.00 91.38 82 MET A C 1
ATOM 610 O O . MET A 1 82 ? -17.398 -0.708 -1.991 1.00 91.38 82 MET A O 1
ATOM 614 N N . ASN A 1 83 ? -17.524 -1.904 -0.085 1.00 90.56 83 ASN A N 1
ATOM 615 C CA . ASN A 1 83 ? -18.975 -1.816 0.093 1.00 90.56 83 ASN A CA 1
ATOM 616 C C . ASN A 1 83 ? -19.419 -0.628 0.970 1.00 90.56 83 ASN A C 1
ATOM 618 O O . ASN A 1 83 ? -20.608 -0.489 1.250 1.00 90.56 83 ASN A O 1
ATOM 622 N N . SER A 1 84 ? -18.482 0.211 1.414 1.00 90.19 84 SER A N 1
ATOM 623 C CA . SER A 1 84 ? -18.729 1.379 2.268 1.00 90.19 84 SER A CA 1
ATOM 624 C C . SER A 1 84 ? -18.803 2.679 1.463 1.00 90.19 84 SER A C 1
ATOM 626 O O . SER A 1 84 ? -18.303 2.753 0.337 1.00 90.19 84 SER A O 1
ATOM 628 N N . SER A 1 85 ? -19.351 3.748 2.050 1.00 90.62 85 SER A N 1
ATOM 629 C CA . SER A 1 85 ? -19.325 5.070 1.399 1.00 90.62 85 SER A CA 1
ATOM 630 C C . SER A 1 85 ? -17.972 5.784 1.541 1.00 90.62 85 SER A C 1
ATOM 632 O O . SER A 1 85 ? -17.718 6.798 0.888 1.00 90.62 85 SER A O 1
ATOM 634 N N . ILE A 1 86 ? -17.057 5.239 2.351 1.00 90.25 86 ILE A N 1
ATOM 635 C CA . ILE A 1 86 ? -15.800 5.900 2.725 1.00 90.25 86 ILE A CA 1
ATOM 636 C C . ILE A 1 86 ? -14.645 5.656 1.749 1.00 90.25 86 ILE A C 1
ATOM 638 O O . ILE A 1 86 ? -13.538 6.147 1.972 1.00 90.25 86 ILE A O 1
ATOM 642 N N . ARG A 1 87 ? -14.885 4.949 0.637 1.00 86.81 87 ARG A N 1
ATOM 643 C CA . ARG A 1 87 ? -13.875 4.655 -0.394 1.00 86.81 87 ARG A CA 1
ATOM 644 C C . ARG A 1 87 ? -13.125 5.900 -0.878 1.00 86.81 87 ARG A C 1
ATOM 646 O O . ARG A 1 87 ? -11.942 5.809 -1.184 1.00 86.81 87 ARG A O 1
ATOM 653 N N . GLN A 1 88 ? -13.779 7.063 -0.910 1.00 88.06 88 GLN A N 1
ATOM 654 C CA . GLN A 1 88 ? -13.145 8.319 -1.322 1.00 88.06 88 GLN A CA 1
ATOM 655 C C . GLN A 1 88 ? -11.984 8.734 -0.400 1.00 88.06 88 GLN A C 1
ATOM 657 O O . GLN A 1 88 ? -11.017 9.323 -0.879 1.00 88.06 88 GLN A O 1
ATOM 662 N N . ILE A 1 89 ? -12.023 8.383 0.891 1.00 90.94 89 ILE A N 1
ATOM 663 C CA . ILE A 1 89 ? -10.925 8.645 1.839 1.00 90.94 89 ILE A CA 1
ATOM 664 C C . ILE A 1 89 ? -9.686 7.819 1.469 1.00 90.94 89 ILE A C 1
ATOM 666 O O . ILE A 1 89 ? -8.566 8.298 1.615 1.00 90.94 89 ILE A O 1
ATOM 670 N N . LEU A 1 90 ? -9.882 6.628 0.901 1.00 90.25 90 LEU A N 1
ATOM 671 C CA . LEU A 1 90 ? -8.825 5.719 0.449 1.00 90.25 90 LEU A CA 1
ATOM 672 C C . LEU A 1 90 ? -8.349 6.001 -0.985 1.00 90.25 90 LEU A C 1
ATOM 674 O O . LEU A 1 90 ? -7.690 5.153 -1.589 1.00 90.25 90 LEU A O 1
ATOM 678 N N . SER A 1 91 ? -8.700 7.159 -1.554 1.00 89.69 91 SER A N 1
ATOM 679 C CA . SER A 1 91 ? -8.240 7.541 -2.891 1.00 89.69 91 SER A CA 1
ATOM 680 C C . SER A 1 91 ? -6.705 7.535 -2.964 1.00 89.69 91 SER A C 1
ATOM 682 O O . SER A 1 91 ? -6.059 7.902 -1.981 1.00 89.69 91 SER A O 1
ATOM 684 N N . PRO A 1 92 ? -6.104 7.182 -4.117 1.00 88.94 92 PRO A N 1
ATOM 685 C CA . PRO A 1 92 ? -4.646 7.126 -4.271 1.00 88.94 92 PRO A CA 1
ATOM 686 C C . PRO A 1 92 ? -3.923 8.437 -3.928 1.00 88.94 92 PRO A C 1
ATOM 688 O O . PRO A 1 92 ? -2.790 8.400 -3.463 1.00 88.94 92 PRO A O 1
ATOM 691 N N . GLU A 1 93 ? -4.601 9.574 -4.107 1.00 88.50 93 GLU A N 1
ATOM 692 C CA . GLU A 1 93 ? -4.090 10.919 -3.805 1.00 88.50 93 GLU A CA 1
ATOM 693 C C . GLU A 1 93 ? -4.010 11.225 -2.297 1.00 88.50 93 GLU A C 1
ATOM 695 O O . GLU A 1 93 ? -3.337 12.167 -1.885 1.00 88.50 93 GLU A O 1
ATOM 700 N N . ASN A 1 94 ? -4.700 10.452 -1.453 1.00 90.12 94 ASN A N 1
ATOM 701 C CA . ASN A 1 94 ? -4.741 10.694 -0.015 1.00 90.12 94 ASN A CA 1
ATOM 702 C C . ASN A 1 94 ? -3.660 9.888 0.710 1.00 90.12 94 ASN A C 1
ATOM 704 O O . ASN A 1 94 ? -3.541 8.675 0.525 1.00 90.12 94 ASN A O 1
ATOM 708 N N . HIS A 1 95 ? -2.937 10.541 1.621 1.00 90.12 95 HIS A N 1
ATOM 709 C CA . HIS A 1 95 ? -1.984 9.883 2.515 1.00 90.12 95 HIS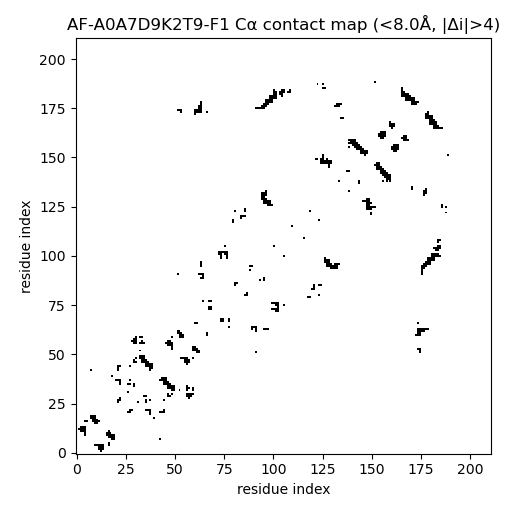 A CA 1
ATOM 710 C C . HIS A 1 95 ? -2.680 9.343 3.770 1.00 90.12 95 HIS A C 1
ATOM 712 O O . HIS A 1 95 ? -2.920 10.078 4.734 1.00 90.12 95 HIS A O 1
ATOM 718 N N . VAL A 1 96 ? -3.015 8.051 3.750 1.00 91.94 96 VAL A N 1
ATOM 719 C CA . VAL A 1 96 ? -3.790 7.385 4.808 1.00 91.94 96 VAL A CA 1
ATOM 720 C C . VAL A 1 96 ? -3.157 6.066 5.225 1.00 91.94 96 VAL A C 1
ATOM 722 O O . VAL A 1 96 ? -2.991 5.173 4.403 1.00 91.94 96 VAL A O 1
ATOM 725 N N . SER A 1 97 ? -2.825 5.931 6.506 1.00 93.06 97 SER A N 1
ATOM 726 C CA . SER A 1 97 ? -2.461 4.650 7.109 1.00 93.06 97 SER A CA 1
ATOM 727 C C . SER A 1 97 ? -3.722 3.892 7.505 1.00 93.06 97 SER A C 1
ATOM 729 O O . SER A 1 97 ? -4.689 4.482 7.990 1.00 93.06 97 SER A O 1
ATOM 731 N N . VAL A 1 98 ? -3.712 2.576 7.317 1.00 95.00 98 VAL A N 1
ATOM 732 C CA . VAL A 1 98 ? -4.877 1.729 7.586 1.00 95.00 98 VAL A CA 1
ATOM 733 C C . VAL A 1 98 ? -4.515 0.630 8.569 1.00 95.00 98 VAL A C 1
ATOM 735 O O . VAL A 1 98 ? -3.548 -0.097 8.370 1.00 95.00 98 VAL A O 1
ATOM 738 N N . VAL A 1 99 ? -5.310 0.479 9.621 1.00 95.25 99 VAL A N 1
ATOM 739 C CA . VAL A 1 99 ? -5.258 -0.681 10.510 1.00 95.25 99 VAL A CA 1
ATOM 740 C C . VAL A 1 99 ? -6.175 -1.745 9.918 1.00 95.25 99 VAL A C 1
ATOM 742 O O . VAL A 1 99 ? -7.385 -1.572 9.902 1.00 95.25 99 VAL A O 1
ATOM 745 N N . ALA A 1 100 ? -5.617 -2.822 9.377 1.00 96.38 100 ALA A N 1
ATOM 746 C CA . ALA A 1 100 ? -6.368 -3.845 8.659 1.00 96.38 100 ALA A CA 1
ATOM 747 C C . ALA A 1 100 ? -6.432 -5.146 9.472 1.00 96.38 100 ALA A C 1
ATOM 749 O O . ALA A 1 100 ? -5.420 -5.844 9.598 1.00 96.38 100 ALA A O 1
ATOM 750 N N . PRO A 1 101 ? -7.601 -5.521 10.016 1.00 96.00 101 PRO A N 1
ATOM 751 C CA . PRO A 1 101 ? -7.771 -6.831 10.621 1.00 96.00 101 PRO A CA 1
ATOM 752 C C . PRO A 1 101 ? -7.613 -7.931 9.579 1.00 96.00 101 PRO A C 1
ATOM 754 O O . PRO A 1 101 ? -8.158 -7.846 8.475 1.00 96.00 101 PRO A O 1
ATOM 757 N N . ASN A 1 102 ? -6.884 -8.984 9.940 1.00 96.19 102 ASN A N 1
ATOM 758 C CA . ASN A 1 102 ? -6.805 -10.167 9.097 1.00 96.19 102 ASN A CA 1
ATOM 759 C C . ASN A 1 102 ? -8.156 -10.907 9.051 1.00 96.19 102 ASN A C 1
ATOM 761 O O . ASN A 1 102 ? -9.039 -10.702 9.885 1.00 96.19 102 ASN A O 1
ATOM 765 N N . ASN A 1 103 ? -8.314 -11.830 8.104 1.00 93.81 103 ASN A N 1
ATOM 766 C CA . ASN A 1 103 ? -9.555 -12.594 7.951 1.00 93.81 103 ASN A CA 1
ATOM 767 C C . ASN A 1 103 ? -9.964 -13.350 9.237 1.00 93.81 103 ASN A C 1
ATOM 769 O O . ASN A 1 103 ? -11.155 -13.484 9.522 1.00 93.81 103 ASN A O 1
ATOM 773 N N . ASN A 1 104 ? -9.002 -13.815 10.044 1.00 92.50 104 ASN A N 1
ATOM 774 C CA . ASN A 1 104 ? -9.281 -14.558 11.277 1.00 92.50 104 ASN A CA 1
ATOM 775 C C . ASN A 1 104 ? -9.887 -13.666 12.372 1.00 92.50 104 ASN A C 1
ATOM 777 O O . ASN A 1 104 ? -10.739 -14.148 13.124 1.00 92.50 104 ASN A O 1
ATOM 781 N N . ALA A 1 105 ? -9.532 -12.378 12.420 1.00 90.69 105 ALA A N 1
ATOM 782 C CA . ALA A 1 105 ? -10.069 -11.393 13.362 1.00 90.69 105 ALA A CA 1
ATOM 783 C C . ALA A 1 105 ? -11.605 -11.284 13.301 1.00 90.69 105 ALA A C 1
ATOM 785 O O . ALA A 1 105 ? -12.274 -11.089 14.320 1.00 90.69 105 ALA A O 1
ATOM 786 N N . PHE A 1 106 ? -12.183 -11.479 12.113 1.00 87.19 106 PHE A N 1
ATOM 787 C CA . PHE A 1 106 ? -13.634 -11.461 11.897 1.00 87.19 106 PHE A CA 1
ATOM 788 C C . PHE A 1 106 ? -14.333 -12.746 12.369 1.00 87.19 106 PHE A C 1
ATOM 790 O O . PHE A 1 106 ? -15.543 -12.752 12.591 1.00 87.19 106 PHE A O 1
ATOM 797 N N . THR A 1 107 ? -13.589 -13.840 12.558 1.00 81.06 107 THR A N 1
ATOM 798 C CA . THR A 1 107 ? -14.136 -15.139 12.992 1.00 81.06 107 THR A CA 1
ATOM 799 C C . THR A 1 107 ? -14.035 -15.361 14.503 1.00 81.06 107 THR A C 1
ATOM 801 O O . THR A 1 107 ? -14.928 -15.972 15.096 1.00 81.06 107 THR A O 1
ATOM 804 N N . SER A 1 108 ? -12.983 -14.837 15.140 1.00 66.50 108 SER A N 1
ATOM 805 C CA . SER A 1 108 ? -12.696 -14.983 16.575 1.00 66.50 108 SER A CA 1
ATOM 806 C C . SER A 1 108 ? -13.570 -14.086 17.463 1.00 66.50 108 SER A C 1
ATOM 808 O O . SER A 1 108 ? -13.846 -14.426 18.613 1.00 66.50 108 SER A O 1
ATOM 810 N N . SER A 1 109 ? -14.094 -12.989 16.913 1.00 60.44 109 SER A N 1
ATOM 811 C CA . SER A 1 109 ? -14.845 -11.947 17.635 1.00 60.44 109 SER A CA 1
ATOM 812 C C . SER A 1 109 ? -16.329 -12.279 17.911 1.00 60.44 109 SER A C 1
ATOM 814 O O . SER A 1 109 ? -17.120 -11.405 18.255 1.00 60.44 109 SER A O 1
ATOM 816 N N . ARG A 1 110 ? -16.752 -13.549 17.809 1.00 54.06 110 ARG A N 1
ATOM 817 C CA . ARG A 1 110 ? -18.161 -14.001 17.938 1.00 54.06 110 ARG A CA 1
ATOM 818 C C . ARG A 1 110 ? -18.806 -13.864 19.334 1.00 54.06 110 ARG A C 1
ATOM 820 O O . ARG A 1 110 ? -19.915 -14.359 19.534 1.00 54.06 110 ARG A O 1
ATOM 827 N N . ARG A 1 111 ? -18.177 -13.214 20.320 1.00 49.22 111 ARG A N 1
ATOM 828 C CA . ARG A 1 111 ? -18.752 -13.046 21.669 1.00 49.22 111 ARG A CA 1
ATOM 829 C C . ARG A 1 111 ? -19.119 -11.577 21.959 1.00 49.22 111 ARG A C 1
ATOM 831 O O . ARG A 1 111 ? -18.247 -10.778 22.256 1.00 49.22 111 ARG A O 1
ATOM 838 N N . LYS A 1 112 ? -20.439 -11.303 21.988 1.00 48.62 112 LYS A N 1
ATOM 839 C CA . LYS A 1 112 ? -21.153 -10.218 22.719 1.00 48.62 112 LYS A CA 1
ATOM 840 C C . LYS A 1 112 ? -21.258 -8.771 22.164 1.00 48.62 112 LYS A C 1
ATOM 842 O O . LYS A 1 112 ? -21.489 -7.870 22.962 1.00 48.62 112 LYS A O 1
ATOM 847 N N . ARG A 1 113 ? -21.268 -8.500 20.852 1.00 50.88 113 ARG A N 1
ATOM 848 C CA . ARG A 1 113 ? -21.773 -7.194 20.341 1.00 50.88 113 ARG A CA 1
ATOM 849 C C . ARG A 1 113 ? -22.814 -7.354 19.226 1.00 50.88 113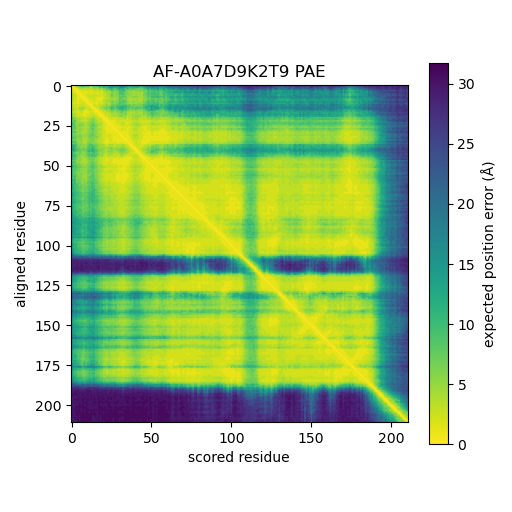 ARG A C 1
ATOM 851 O O . ARG A 1 113 ? -22.787 -8.326 18.472 1.00 50.88 113 ARG A O 1
ATOM 858 N N . ARG A 1 114 ? -23.793 -6.437 19.209 1.00 46.19 114 ARG A N 1
ATOM 859 C CA . ARG A 1 114 ? -24.919 -6.365 18.260 1.00 46.19 114 ARG A CA 1
ATOM 860 C C . ARG A 1 114 ? -24.403 -6.449 16.815 1.00 46.19 114 ARG A C 1
ATOM 862 O O . ARG A 1 114 ? -23.513 -5.706 16.440 1.00 46.19 114 ARG A O 1
ATOM 869 N N . SER A 1 115 ? -25.016 -7.329 16.020 1.00 48.28 115 SER A N 1
ATOM 870 C CA . SER A 1 115 ? -24.934 -7.382 14.550 1.00 48.28 115 SER A CA 1
ATOM 871 C C . SER A 1 115 ? -23.521 -7.417 13.939 1.00 48.28 115 SER A C 1
ATOM 873 O O . SER A 1 115 ? -23.057 -6.471 13.315 1.00 48.28 115 SER A O 1
ATOM 875 N N . VAL A 1 116 ? -22.888 -8.590 14.007 1.00 51.81 116 VAL A N 1
ATOM 876 C CA . VAL A 1 116 ? -21.599 -8.962 13.374 1.00 51.81 116 VAL A CA 1
ATOM 877 C C . VAL A 1 116 ? -21.561 -8.776 11.833 1.00 51.81 116 VAL A C 1
ATOM 879 O O . VAL A 1 116 ? -20.523 -8.974 11.203 1.00 51.81 116 VAL A O 1
ATOM 882 N N . ASN A 1 117 ? -22.652 -8.350 11.187 1.00 53.94 117 ASN A N 1
ATOM 883 C CA . ASN A 1 117 ? -22.759 -8.363 9.725 1.00 53.94 117 ASN A CA 1
ATOM 884 C C . ASN A 1 117 ? -22.483 -7.036 9.005 1.00 53.94 117 ASN A C 1
ATOM 886 O O . ASN A 1 117 ? -22.330 -7.071 7.789 1.00 53.94 117 ASN A O 1
ATOM 890 N N . SER A 1 118 ? -22.327 -5.898 9.687 1.00 65.19 118 SER A N 1
ATOM 891 C CA . SER A 1 118 ? -21.907 -4.662 9.008 1.00 65.19 118 SER A CA 1
ATOM 892 C C . SER A 1 118 ? -21.121 -3.769 9.954 1.00 65.19 118 SER A C 1
ATOM 894 O O . SER A 1 118 ? -21.675 -3.291 10.935 1.00 65.19 118 SER A O 1
ATOM 896 N N . LEU A 1 119 ? -19.843 -3.535 9.643 1.00 76.31 119 LEU A N 1
ATOM 897 C CA . LEU A 1 119 ? -19.147 -2.363 10.172 1.00 76.31 119 LEU A CA 1
ATOM 898 C C . LEU A 1 119 ? -19.797 -1.153 9.496 1.00 76.31 119 LEU A C 1
ATOM 900 O O . LEU A 1 119 ? -19.940 -1.153 8.272 1.00 76.31 119 LEU A O 1
ATOM 904 N N . SER A 1 120 ? -20.257 -0.179 10.272 1.00 86.19 120 SER A N 1
ATOM 905 C CA . SER A 1 120 ? -20.753 1.084 9.731 1.00 86.19 120 SER A CA 1
ATOM 906 C C . SER A 1 120 ? -19.607 1.893 9.118 1.00 86.19 120 SER A C 1
ATOM 908 O O . SER A 1 120 ? -18.429 1.630 9.366 1.00 86.19 120 SER A O 1
ATOM 910 N N . ASP A 1 121 ? -19.932 2.928 8.346 1.00 88.94 121 ASP A N 1
ATOM 911 C CA . ASP A 1 121 ? -18.919 3.852 7.829 1.00 88.94 121 ASP A CA 1
ATOM 912 C C . ASP A 1 121 ? -18.126 4.538 8.957 1.00 88.94 121 ASP A C 1
ATOM 914 O O . ASP A 1 121 ? -16.946 4.839 8.781 1.00 88.94 121 ASP A O 1
ATOM 918 N N . LEU A 1 122 ? -18.749 4.774 10.120 1.00 86.62 122 LEU A N 1
ATOM 919 C CA . LEU A 1 122 ? -18.071 5.330 11.294 1.00 86.62 122 LEU A CA 1
ATOM 920 C C . LEU A 1 122 ? -17.100 4.313 11.906 1.00 86.62 122 LEU A C 1
ATOM 922 O O . LEU A 1 122 ? -15.959 4.668 12.200 1.00 86.62 122 LEU A O 1
ATOM 926 N N . ASP A 1 123 ? -17.513 3.046 12.002 1.00 89.12 123 ASP A N 1
ATOM 927 C CA . ASP A 1 123 ? -16.637 1.967 12.464 1.00 89.12 123 ASP A CA 1
ATOM 928 C C . ASP A 1 123 ? -15.443 1.817 11.526 1.00 89.12 123 ASP A C 1
ATOM 930 O O . ASP A 1 123 ? -14.313 1.724 11.981 1.00 89.12 123 ASP A O 1
ATOM 934 N N . LEU A 1 124 ? -15.657 1.851 10.209 1.00 92.19 124 LEU A N 1
ATOM 935 C CA . LEU A 1 124 ? -14.572 1.750 9.233 1.00 92.19 124 LEU A CA 1
ATOM 936 C C . LEU A 1 124 ? -13.621 2.954 9.292 1.00 92.19 124 LEU A C 1
ATOM 938 O O . LEU A 1 124 ? -12.411 2.776 9.155 1.00 92.19 124 LEU A O 1
A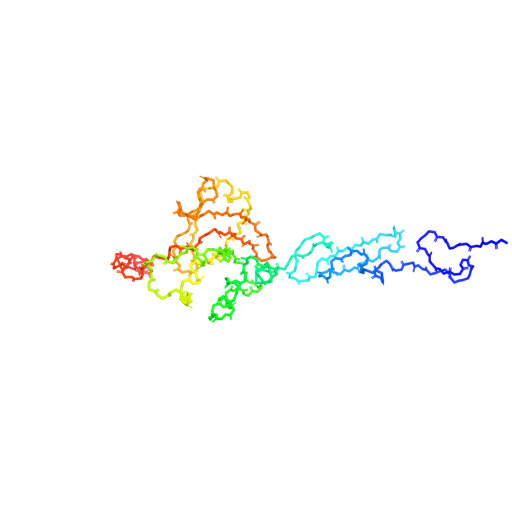TOM 942 N N . LYS A 1 125 ? -14.124 4.164 9.569 1.00 93.31 125 LYS A N 1
ATOM 943 C CA . LYS A 1 125 ? -13.281 5.352 9.802 1.00 93.31 125 LYS A CA 1
ATOM 944 C C . LYS A 1 125 ? -12.380 5.212 11.034 1.00 93.31 125 LYS A C 1
ATOM 946 O O . LYS A 1 125 ? -11.312 5.819 11.053 1.00 93.31 125 LYS A O 1
ATOM 951 N N . HIS A 1 126 ? -12.759 4.401 12.023 1.00 92.88 126 HIS A N 1
ATOM 952 C CA . HIS A 1 126 ? -11.924 4.097 13.191 1.00 92.88 126 HIS A CA 1
ATOM 953 C C . HIS A 1 126 ? -10.654 3.306 12.821 1.00 92.88 126 HIS A C 1
ATOM 955 O O . HIS A 1 126 ? -9.654 3.364 13.528 1.00 92.88 126 HIS A O 1
ATOM 961 N N . TYR A 1 127 ? -10.650 2.609 11.683 1.00 94.19 127 TYR A N 1
ATOM 962 C CA . TYR A 1 127 ? -9.489 1.862 11.188 1.00 94.19 127 TYR A CA 1
ATOM 963 C C . TYR A 1 127 ? -8.554 2.701 10.305 1.00 94.19 127 TYR A C 1
ATOM 965 O O . TYR A 1 127 ? -7.565 2.180 9.790 1.00 94.19 127 TYR A O 1
ATOM 973 N N . ILE A 1 128 ? -8.849 3.986 10.094 1.00 94.25 128 ILE A N 1
ATOM 974 C CA . ILE A 1 128 ? -8.096 4.853 9.183 1.00 94.25 128 ILE A CA 1
ATOM 975 C C . ILE A 1 128 ? -7.456 5.988 9.974 1.00 94.25 128 ILE A C 1
ATOM 977 O O . ILE A 1 128 ? -8.128 6.696 10.721 1.00 94.25 128 ILE A O 1
ATOM 981 N N . VAL A 1 129 ? -6.160 6.195 9.758 1.00 92.38 129 VAL A N 1
ATOM 982 C CA . VAL A 1 129 ? -5.383 7.314 10.299 1.00 92.38 129 VAL A CA 1
ATOM 983 C C . VAL A 1 129 ? -4.878 8.148 9.125 1.00 92.38 129 VAL A C 1
ATOM 985 O O . VAL A 1 129 ? -4.121 7.664 8.287 1.00 92.38 129 VAL A O 1
ATOM 988 N N . SER A 1 130 ? -5.304 9.406 9.036 1.00 87.50 130 SER A N 1
ATOM 989 C CA . SER A 1 130 ? -4.874 10.332 7.980 1.00 87.50 130 SER A CA 1
ATOM 990 C C . SER A 1 130 ? -3.672 11.173 8.405 1.00 87.50 130 SER A C 1
ATOM 992 O O . SER A 1 130 ? -3.509 11.464 9.587 1.00 87.50 130 SER A O 1
ATOM 994 N N . CYS A 1 131 ? -2.885 11.638 7.431 1.00 77.50 131 CYS A N 1
ATOM 995 C CA . CYS A 1 131 ? -1.803 12.619 7.625 1.00 77.50 131 CYS A CA 1
ATOM 996 C C . CYS A 1 131 ? -0.649 12.157 8.529 1.00 77.50 131 CYS A C 1
ATOM 998 O O . CYS A 1 131 ? 0.128 12.976 9.018 1.00 77.50 131 CYS A O 1
ATOM 1000 N N . VAL A 1 132 ? -0.503 10.846 8.722 1.00 79.56 132 VAL A N 1
ATOM 1001 C CA . VAL A 1 132 ? 0.610 10.246 9.457 1.00 79.56 132 VAL A CA 1
ATOM 1002 C C . VAL A 1 132 ? 1.270 9.206 8.565 1.00 79.56 132 VAL A C 1
ATOM 1004 O O . VAL A 1 132 ? 0.604 8.339 8.000 1.00 79.56 132 VAL A O 1
ATOM 1007 N N . SER A 1 133 ? 2.592 9.286 8.448 1.00 71.31 133 SER A N 1
ATOM 1008 C CA . SER A 1 133 ? 3.396 8.227 7.846 1.00 71.31 133 SER A CA 1
ATOM 1009 C C . SER A 1 133 ? 3.898 7.314 8.957 1.00 71.31 133 SER A C 1
ATOM 1011 O O . SER A 1 133 ? 4.756 7.715 9.741 1.00 71.31 133 SER A O 1
ATOM 1013 N N . LEU A 1 134 ? 3.352 6.103 9.043 1.00 76.81 134 LEU A N 1
ATOM 1014 C CA . LEU A 1 134 ? 3.809 5.083 9.984 1.00 76.81 134 LEU A CA 1
ATOM 1015 C C . LEU A 1 134 ? 4.863 4.203 9.312 1.00 76.81 134 LEU A C 1
ATOM 1017 O O . LEU A 1 134 ? 4.585 3.585 8.287 1.00 76.81 134 LEU A O 1
ATOM 1021 N N . SER A 1 135 ? 6.065 4.122 9.885 1.00 81.62 135 SER A N 1
ATOM 1022 C CA . SER A 1 135 ? 7.062 3.124 9.483 1.00 81.62 135 SER A CA 1
ATOM 1023 C C . SER A 1 135 ? 7.080 1.929 10.435 1.00 81.62 135 SER A C 1
ATOM 1025 O O . SER A 1 135 ? 6.659 2.013 11.587 1.00 81.62 135 SER A O 1
ATOM 1027 N N . GLU A 1 136 ? 7.624 0.800 9.983 1.00 85.50 136 GLU A N 1
ATOM 1028 C CA . GLU A 1 136 ? 7.803 -0.377 10.839 1.00 85.50 136 GLU A CA 1
ATOM 1029 C C . GLU A 1 136 ? 8.658 -0.063 12.082 1.00 85.50 136 GLU A C 1
ATOM 1031 O O . GLU A 1 136 ? 8.378 -0.556 13.174 1.00 85.50 136 GLU A O 1
ATOM 1036 N N . ASN A 1 137 ? 9.657 0.813 11.943 1.00 85.88 137 ASN A N 1
ATOM 1037 C CA . ASN A 1 137 ? 10.501 1.251 13.055 1.00 85.88 137 ASN A CA 1
ATOM 1038 C C . ASN A 1 137 ? 9.717 2.085 14.072 1.00 85.88 137 ASN A C 1
ATOM 1040 O O . ASN A 1 137 ? 9.887 1.904 15.275 1.00 85.88 137 ASN A O 1
ATOM 1044 N N . ASP A 1 138 ? 8.827 2.957 13.594 1.00 82.81 138 ASP A N 1
ATOM 1045 C CA . ASP A 1 138 ? 7.956 3.759 14.452 1.00 82.81 138 ASP A CA 1
ATOM 1046 C C . ASP A 1 138 ? 7.020 2.888 15.287 1.00 82.81 138 ASP A C 1
ATOM 1048 O O . ASP A 1 138 ? 6.805 3.161 16.465 1.00 82.81 138 ASP A O 1
ATOM 1052 N N . VAL A 1 139 ? 6.481 1.835 14.673 1.00 86.38 139 VAL A N 1
ATOM 1053 C CA . VAL A 1 139 ? 5.565 0.896 15.325 1.00 86.38 139 VAL A CA 1
ATOM 1054 C C . VAL A 1 139 ? 6.307 0.009 16.330 1.00 86.38 139 VAL A C 1
ATOM 1056 O O . VAL A 1 139 ? 5.787 -0.256 17.411 1.00 86.38 139 VAL A O 1
ATOM 1059 N N . LYS A 1 140 ? 7.537 -0.418 16.010 1.00 89.00 140 LYS A N 1
ATOM 1060 C CA . LYS A 1 140 ? 8.392 -1.199 16.921 1.00 89.00 140 LYS A CA 1
ATOM 1061 C C . LYS A 1 140 ? 8.857 -0.400 18.135 1.00 89.00 140 LYS A C 1
ATOM 1063 O O . LYS A 1 140 ? 8.952 -0.970 19.219 1.00 89.00 140 LYS A O 1
ATOM 1068 N N . ALA A 1 141 ? 9.153 0.888 17.957 1.00 87.31 141 ALA A N 1
ATOM 1069 C CA . ALA A 1 141 ? 9.548 1.764 19.056 1.00 87.31 141 ALA A CA 1
ATOM 1070 C C . ALA A 1 141 ? 8.430 1.907 20.105 1.00 87.31 141 ALA A C 1
ATOM 1072 O O . ALA A 1 141 ? 8.721 1.934 21.297 1.00 87.31 141 ALA A O 1
ATOM 1073 N N . GLY A 1 142 ? 7.165 1.920 19.669 1.00 86.62 142 GLY A N 1
ATOM 1074 C CA . GLY A 1 142 ? 6.015 2.121 20.549 1.00 86.62 142 GLY A CA 1
ATOM 1075 C C . GLY A 1 142 ? 5.865 3.575 21.011 1.00 86.62 142 GLY A C 1
ATOM 1076 O O . GLY A 1 142 ? 6.436 4.488 20.414 1.00 86.62 142 GLY A O 1
ATOM 1077 N N . ASP A 1 143 ? 5.054 3.772 22.051 1.00 87.00 143 ASP A N 1
ATOM 1078 C CA . ASP A 1 143 ? 4.727 5.056 22.688 1.00 87.00 143 ASP A CA 1
ATOM 1079 C C . ASP A 1 143 ? 4.249 6.148 21.720 1.00 87.00 143 ASP A C 1
ATOM 1081 O O . ASP A 1 143 ? 4.568 7.331 21.857 1.00 87.00 143 ASP A O 1
ATOM 1085 N N . LYS A 1 144 ? 3.442 5.757 20.726 1.00 88.31 144 LYS A N 1
ATOM 1086 C CA . LYS A 1 144 ? 2.842 6.691 19.765 1.00 88.31 144 LYS A CA 1
ATOM 1087 C C . LYS A 1 144 ? 1.329 6.683 19.855 1.00 88.31 144 LYS A C 1
ATOM 1089 O O . LYS A 1 144 ? 0.720 5.624 19.941 1.00 88.31 144 LYS A O 1
ATOM 1094 N N . SER A 1 145 ? 0.725 7.863 19.785 1.00 90.00 145 SER A N 1
ATOM 1095 C CA . SER A 1 145 ? -0.729 8.028 19.799 1.00 90.00 145 SER A CA 1
ATOM 1096 C C . SER A 1 145 ? -1.178 8.796 18.563 1.00 90.00 145 SER A C 1
ATOM 1098 O O . SER A 1 145 ? -0.550 9.783 18.181 1.00 90.00 145 SER A O 1
ATOM 1100 N N . PHE A 1 146 ? -2.262 8.344 17.943 1.00 89.69 146 PHE A N 1
ATOM 1101 C CA . PHE A 1 146 ? -2.816 8.926 16.723 1.00 89.69 146 PHE A CA 1
ATOM 1102 C C . PHE A 1 146 ? -4.319 9.111 16.855 1.00 89.69 146 PHE A C 1
ATOM 1104 O O . PHE A 1 146 ? -4.977 8.377 17.590 1.00 89.69 146 PHE A O 1
ATOM 1111 N N . VAL A 1 147 ? -4.862 10.066 16.106 1.00 90.69 147 VAL A N 1
ATOM 1112 C CA . VAL A 1 147 ? -6.307 10.269 15.993 1.00 90.69 147 VAL A CA 1
ATOM 1113 C C . VAL A 1 147 ? -6.780 9.654 14.680 1.00 90.69 147 VAL A C 1
ATOM 1115 O O . VAL A 1 147 ? -6.193 9.891 13.623 1.00 90.69 147 VAL A O 1
ATOM 1118 N N . THR A 1 148 ? -7.820 8.831 14.752 1.00 92.75 148 THR A N 1
ATOM 1119 C CA . THR A 1 148 ? -8.442 8.215 13.574 1.00 92.75 148 THR A CA 1
ATOM 1120 C C . THR A 1 148 ? -9.302 9.229 12.830 1.00 92.75 148 THR A C 1
ATOM 1122 O O . THR A 1 148 ? -9.677 10.272 13.364 1.00 92.75 148 THR A O 1
ATOM 1125 N N . VAL A 1 149 ? -9.721 8.893 11.612 1.00 92.25 149 VAL A N 1
ATOM 1126 C CA . VAL A 1 149 ? -10.711 9.690 10.871 1.00 92.25 149 VAL A CA 1
ATOM 1127 C C . VAL A 1 149 ? -12.074 9.718 11.585 1.00 92.25 149 VAL A C 1
ATOM 1129 O O . VAL A 1 149 ? -12.876 10.620 11.348 1.00 92.25 149 VAL A O 1
ATOM 1132 N N . ALA A 1 150 ? -12.343 8.768 12.488 1.00 91.19 150 ALA A N 1
ATOM 1133 C CA . ALA A 1 150 ? -13.516 8.792 13.363 1.00 91.19 150 ALA A CA 1
ATOM 1134 C C . ALA A 1 150 ? -13.352 9.711 14.596 1.00 91.19 150 ALA A C 1
ATOM 1136 O O . ALA A 1 150 ? -14.307 9.878 15.347 1.00 91.19 150 ALA A O 1
ATOM 1137 N N . GLY A 1 151 ? -12.173 10.305 14.819 1.00 89.62 151 GLY A N 1
ATOM 1138 C CA . GLY A 1 151 ? -11.894 11.209 15.946 1.00 89.62 151 GLY A CA 1
ATOM 1139 C C . GLY A 1 151 ? -11.459 10.515 17.242 1.00 89.62 151 GLY A C 1
ATOM 1140 O O . GLY A 1 151 ? -11.221 11.174 18.249 1.00 89.62 151 GLY A O 1
ATOM 1141 N N . SER A 1 152 ? -11.328 9.191 17.232 1.00 89.75 152 SER A N 1
ATOM 1142 C CA . SER A 1 152 ? -10.902 8.397 18.387 1.00 89.75 152 SER A CA 1
ATOM 1143 C C . SER A 1 152 ? -9.384 8.223 18.444 1.00 89.75 152 SER A C 1
ATOM 1145 O O . SER A 1 152 ? -8.709 8.277 17.416 1.00 89.75 152 SER A O 1
ATOM 1147 N N . TRP A 1 153 ? -8.854 7.886 19.617 1.00 89.75 153 TRP A N 1
ATOM 1148 C CA . TRP A 1 153 ? -7.427 7.617 19.797 1.00 89.75 153 TRP A CA 1
ATOM 1149 C C . TRP A 1 153 ? -7.035 6.171 19.465 1.00 89.75 153 TRP A C 1
ATOM 1151 O O . TRP A 1 153 ? -7.743 5.224 19.814 1.00 89.75 153 TRP A O 1
ATOM 1161 N N . LEU A 1 154 ? -5.873 6.014 18.828 1.00 90.50 154 LEU A N 1
ATOM 1162 C CA . LEU A 1 154 ? -5.136 4.759 18.698 1.00 90.50 154 LEU A CA 1
ATOM 1163 C C . LEU A 1 154 ? -3.756 4.918 19.320 1.00 90.50 154 LEU A C 1
ATOM 1165 O O . LEU A 1 154 ? -2.945 5.713 18.846 1.00 90.50 154 LEU A O 1
ATOM 1169 N N . ASN A 1 155 ? -3.488 4.117 20.343 1.00 92.31 155 ASN A N 1
ATOM 1170 C CA . ASN A 1 155 ? -2.249 4.152 21.101 1.00 92.31 155 ASN A CA 1
ATOM 1171 C C . ASN A 1 155 ? -1.442 2.896 20.781 1.00 92.31 155 ASN A C 1
ATOM 1173 O O . ASN A 1 155 ? -1.864 1.789 21.114 1.00 92.31 155 ASN A O 1
ATOM 1177 N N . ILE A 1 156 ? -0.299 3.068 20.126 1.00 92.38 156 ILE A N 1
ATOM 1178 C CA . ILE A 1 156 ? 0.656 2.006 19.824 1.00 92.38 156 ILE A CA 1
ATOM 1179 C C . ILE A 1 156 ? 1.661 1.922 20.971 1.00 92.38 156 ILE A C 1
ATOM 1181 O O . ILE A 1 156 ? 2.428 2.858 21.195 1.00 92.38 156 ILE A O 1
ATOM 1185 N N . THR A 1 157 ? 1.677 0.795 21.673 1.00 92.81 157 THR A N 1
ATOM 1186 C CA . THR A 1 157 ? 2.609 0.479 22.759 1.00 92.81 157 THR A CA 1
ATOM 1187 C C . THR A 1 157 ? 3.566 -0.636 22.349 1.00 92.81 157 THR A C 1
ATOM 1189 O O . THR A 1 157 ? 3.297 -1.416 21.430 1.00 92.81 157 THR A O 1
ATOM 1192 N N . SER A 1 158 ? 4.723 -0.701 23.007 1.00 89.44 158 SER A N 1
ATOM 1193 C CA . SER A 1 158 ? 5.690 -1.775 22.780 1.00 89.44 158 SER A CA 1
ATOM 1194 C C . SER A 1 158 ? 5.329 -3.024 23.603 1.00 89.44 158 SER A C 1
ATOM 1196 O O . SER A 1 158 ? 5.001 -2.882 24.784 1.00 89.44 158 SER A O 1
ATOM 1198 N N . PRO A 1 159 ? 5.410 -4.244 23.032 1.00 89.25 159 PRO A N 1
ATOM 1199 C CA . PRO A 1 159 ? 5.803 -4.550 21.653 1.00 89.25 159 PRO A CA 1
ATOM 1200 C C . PRO A 1 159 ? 4.608 -4.579 20.679 1.00 89.25 159 PRO A C 1
ATOM 1202 O O . PRO A 1 159 ? 3.813 -5.513 20.706 1.00 89.25 159 PRO A O 1
ATOM 1205 N N . MET A 1 160 ? 4.531 -3.599 19.769 1.00 92.44 160 MET A N 1
ATOM 1206 C CA . MET A 1 160 ? 3.594 -3.539 18.632 1.00 92.44 160 MET A CA 1
ATOM 1207 C C . MET A 1 160 ? 2.124 -3.885 18.973 1.00 92.44 160 MET A C 1
ATOM 1209 O O . MET A 1 160 ? 1.495 -4.711 18.309 1.00 92.44 160 MET A O 1
ATOM 1213 N N . VAL A 1 161 ? 1.558 -3.250 20.002 1.00 93.81 161 VAL A N 1
ATOM 1214 C CA . VAL A 1 161 ? 0.158 -3.436 20.428 1.00 93.81 161 VAL A CA 1
ATOM 1215 C C . VAL A 1 161 ? -0.626 -2.137 20.261 1.00 93.81 161 VAL A C 1
ATOM 1217 O O . VAL A 1 161 ? -0.147 -1.076 20.634 1.00 93.81 161 VAL A O 1
ATOM 1220 N N . ILE A 1 162 ? -1.848 -2.211 19.737 1.00 93.12 162 ILE A N 1
ATOM 1221 C CA . ILE A 1 162 ? -2.802 -1.101 19.667 1.00 93.12 162 ILE A CA 1
ATOM 1222 C C . ILE A 1 162 ? -3.772 -1.189 20.845 1.00 93.12 162 ILE A C 1
ATOM 1224 O O . ILE A 1 162 ? -4.364 -2.244 21.106 1.00 93.12 162 ILE A O 1
ATOM 1228 N N . ASN A 1 163 ? -3.949 -0.067 21.546 1.00 91.00 163 ASN A N 1
ATOM 1229 C CA . ASN A 1 163 ? -4.890 0.110 22.656 1.00 91.00 163 ASN A CA 1
ATOM 1230 C C . ASN A 1 163 ? -4.785 -1.003 23.717 1.00 91.00 163 ASN A C 1
ATOM 1232 O O . ASN A 1 163 ? -5.777 -1.391 24.327 1.00 91.00 163 ASN A O 1
ATOM 1236 N N . ASN A 1 164 ? -3.575 -1.536 23.923 1.00 88.44 164 ASN A N 1
ATOM 1237 C CA . ASN A 1 164 ? -3.252 -2.604 24.877 1.00 88.44 164 ASN A CA 1
ATOM 1238 C C . ASN A 1 164 ? -4.007 -3.941 24.688 1.00 88.44 164 ASN A C 1
ATOM 1240 O O . ASN A 1 164 ? -3.945 -4.792 25.573 1.00 88.44 164 ASN A O 1
ATOM 1244 N N . ASN A 1 165 ? -4.694 -4.161 23.559 1.00 89.69 165 ASN A N 1
ATOM 1245 C CA . ASN A 1 165 ? -5.492 -5.378 23.326 1.00 89.69 165 ASN A CA 1
ATOM 1246 C C . ASN A 1 165 ? -5.272 -6.017 21.942 1.00 89.69 165 ASN A C 1
ATOM 1248 O O . ASN A 1 165 ? -5.417 -7.236 21.786 1.00 89.69 165 ASN A O 1
ATOM 1252 N N . VAL A 1 166 ? -4.922 -5.218 20.935 1.00 94.12 166 VAL A N 1
ATOM 1253 C CA . VAL A 1 166 ? -4.855 -5.660 19.537 1.00 94.12 166 VAL A CA 1
ATOM 1254 C C . VAL A 1 166 ? -3.401 -5.748 19.095 1.00 94.12 166 VAL A C 1
ATOM 1256 O O . VAL A 1 166 ? -2.689 -4.750 19.100 1.00 94.12 166 VAL A O 1
ATOM 1259 N N . SER A 1 167 ? -2.936 -6.935 18.720 1.00 95.31 167 SER A N 1
ATOM 1260 C CA . SER A 1 167 ? -1.546 -7.146 18.315 1.00 95.31 167 SER A CA 1
ATOM 1261 C C . SER A 1 167 ? -1.359 -6.820 16.836 1.00 95.31 167 SER A C 1
ATOM 1263 O O . SER A 1 167 ? -2.108 -7.299 15.982 1.00 95.31 167 SER A O 1
ATOM 1265 N N . ILE A 1 168 ? -0.328 -6.035 16.521 1.00 95.56 168 ILE A N 1
ATOM 1266 C CA . ILE A 1 168 ? 0.093 -5.777 15.143 1.00 95.56 168 ILE A CA 1
ATOM 1267 C C . ILE A 1 168 ? 0.998 -6.930 14.709 1.00 95.56 168 ILE A C 1
ATOM 1269 O O . ILE A 1 168 ? 2.081 -7.137 15.250 1.00 95.56 168 ILE A O 1
ATOM 1273 N N . LEU A 1 169 ? 0.536 -7.686 13.719 1.00 95.31 169 LEU A N 1
ATOM 1274 C CA . LEU A 1 169 ? 1.206 -8.866 13.181 1.00 95.31 169 LEU A CA 1
ATOM 1275 C C . LEU A 1 169 ? 2.292 -8.497 12.167 1.00 95.31 169 LEU A C 1
ATOM 1277 O O . LEU A 1 169 ? 3.342 -9.133 12.122 1.00 95.31 169 LEU A O 1
ATOM 1281 N N . SER A 1 170 ? 2.037 -7.480 11.342 1.00 94.31 170 SER A N 1
ATOM 1282 C CA . SER A 1 170 ? 2.977 -7.003 10.325 1.00 94.31 170 SER A CA 1
ATOM 1283 C C . SER A 1 170 ? 2.656 -5.578 9.883 1.00 94.31 170 SER A C 1
ATOM 1285 O O . SER A 1 170 ? 1.507 -5.142 9.955 1.00 94.31 170 SER A O 1
ATOM 1287 N N . VAL A 1 171 ? 3.665 -4.875 9.367 1.00 93.69 171 VAL A N 1
ATOM 1288 C CA . VAL A 1 171 ? 3.522 -3.545 8.760 1.00 93.69 171 VAL A CA 1
ATOM 1289 C C . VAL A 1 171 ? 3.815 -3.666 7.270 1.00 93.69 171 VAL A C 1
ATOM 1291 O O . VAL A 1 171 ? 4.938 -3.987 6.889 1.00 93.69 171 VAL A O 1
ATOM 1294 N N . LEU A 1 172 ? 2.810 -3.441 6.425 1.00 93.75 172 LEU A N 1
ATOM 1295 C CA . LEU A 1 172 ? 2.972 -3.444 4.971 1.00 93.75 172 LEU A CA 1
ATOM 1296 C C . LEU A 1 172 ? 3.166 -2.015 4.474 1.00 93.75 172 LEU A C 1
ATOM 1298 O O . LEU A 1 172 ? 2.447 -1.102 4.876 1.00 93.75 172 LEU A O 1
ATOM 1302 N N . THR A 1 173 ? 4.113 -1.822 3.566 1.00 92.81 173 THR A N 1
ATOM 1303 C CA . THR A 1 173 ? 4.318 -0.539 2.888 1.00 92.81 173 THR A CA 1
ATOM 1304 C C . THR A 1 173 ? 3.357 -0.401 1.706 1.00 92.81 173 THR A C 1
ATOM 1306 O O . THR A 1 173 ? 3.074 -1.379 1.016 1.00 92.81 173 THR A O 1
ATOM 1309 N N . ALA A 1 174 ? 2.880 0.814 1.450 1.00 93.44 174 ALA A N 1
ATOM 1310 C CA . ALA A 1 174 ? 2.110 1.191 0.272 1.00 93.44 174 ALA A CA 1
ATOM 1311 C C . ALA A 1 174 ? 2.588 2.551 -0.270 1.00 93.44 174 ALA A C 1
ATOM 1313 O O . ALA A 1 174 ? 3.231 3.326 0.434 1.00 93.44 174 ALA A O 1
ATOM 1314 N N . ALA A 1 175 ? 2.266 2.865 -1.524 1.00 93.56 175 ALA A N 1
ATOM 1315 C CA . ALA A 1 175 ? 2.706 4.090 -2.193 1.00 93.56 175 ALA A CA 1
ATOM 1316 C C . ALA A 1 175 ? 2.247 5.373 -1.490 1.00 93.56 175 ALA A C 1
ATOM 1318 O O . ALA A 1 175 ? 2.978 6.360 -1.475 1.00 93.56 175 ALA A O 1
ATOM 1319 N N . ASN A 1 176 ? 1.056 5.359 -0.888 1.00 90.81 176 ASN A N 1
ATOM 1320 C CA . ASN A 1 176 ? 0.485 6.516 -0.207 1.00 90.81 176 ASN A CA 1
ATOM 1321 C C . ASN A 1 176 ? 0.510 6.425 1.332 1.00 90.81 176 ASN A C 1
ATOM 1323 O O . ASN A 1 176 ? 0.201 7.440 1.953 1.00 90.81 176 ASN A O 1
ATOM 1327 N N . SER A 1 177 ? 0.895 5.293 1.953 1.00 90.38 177 SER A N 1
ATOM 1328 C CA . SER A 1 177 ? 1.140 5.164 3.411 1.00 90.38 177 SER A CA 1
ATOM 1329 C C . SER A 1 177 ? 1.555 3.730 3.832 1.00 90.38 177 SER A C 1
ATOM 1331 O O . SER A 1 177 ? 2.231 3.033 3.082 1.00 90.38 177 SER A O 1
ATOM 1333 N N . ALA A 1 178 ? 1.150 3.261 5.020 1.00 92.75 178 ALA A N 1
ATOM 1334 C CA . ALA A 1 178 ? 1.337 1.895 5.506 1.00 92.75 178 ALA A CA 1
ATOM 1335 C C . ALA A 1 178 ? 0.017 1.207 5.907 1.00 92.75 178 ALA A C 1
ATOM 1337 O O . ALA A 1 178 ? -0.995 1.852 6.188 1.00 92.75 178 ALA A O 1
ATOM 1338 N N . ILE A 1 179 ? 0.049 -0.125 5.967 1.00 95.44 179 ILE A N 1
ATOM 1339 C CA . ILE A 1 179 ? -1.034 -0.973 6.469 1.00 95.44 179 ILE A CA 1
ATOM 1340 C C . ILE A 1 179 ? -0.529 -1.720 7.704 1.00 95.44 179 ILE A C 1
ATOM 1342 O O . ILE A 1 179 ? 0.440 -2.475 7.623 1.00 95.44 179 ILE A O 1
ATOM 1346 N N . LEU A 1 180 ? -1.192 -1.535 8.842 1.00 95.44 180 LEU A N 1
ATOM 1347 C CA . LEU A 1 180 ? -0.936 -2.285 10.069 1.00 95.44 180 LEU A CA 1
ATOM 1348 C C . LEU A 1 180 ? -1.862 -3.497 10.105 1.00 95.44 180 LEU A C 1
ATOM 1350 O O . LEU A 1 180 ? -3.059 -3.353 10.342 1.00 95.44 180 LEU A O 1
ATOM 1354 N N . VAL A 1 181 ? -1.325 -4.687 9.859 1.00 97.12 181 VAL A N 1
ATOM 1355 C CA . VAL A 1 181 ? -2.114 -5.923 9.903 1.00 97.12 181 VAL A CA 1
ATOM 1356 C C . VAL A 1 181 ? -2.300 -6.342 11.353 1.00 97.12 181 VAL A C 1
ATOM 1358 O O . VAL A 1 181 ? -1.311 -6.484 12.069 1.00 97.12 181 VAL A O 1
ATOM 1361 N N . VAL A 1 182 ? -3.540 -6.572 11.782 1.00 96.31 182 VAL A N 1
ATOM 1362 C CA . VAL A 1 182 ? -3.861 -6.893 13.182 1.00 96.31 182 VAL A CA 1
ATOM 1363 C C . VAL A 1 182 ? -4.616 -8.211 13.353 1.00 96.31 182 VAL A C 1
ATOM 1365 O O . VAL A 1 182 ? -5.249 -8.720 12.424 1.00 96.31 182 VAL A O 1
ATOM 1368 N N . ASP A 1 183 ? -4.524 -8.783 14.553 1.00 94.19 183 ASP A N 1
ATOM 1369 C CA . ASP A 1 183 ? -5.083 -10.092 14.912 1.00 94.19 183 ASP A CA 1
ATOM 1370 C C . ASP A 1 183 ? -6.568 -10.068 15.319 1.00 94.19 183 ASP A C 1
ATOM 1372 O O . ASP A 1 183 ? -7.230 -11.111 15.322 1.00 94.19 183 ASP A O 1
ATOM 1376 N N . LYS A 1 184 ? -7.091 -8.886 15.660 1.00 92.12 184 LYS A N 1
ATOM 1377 C CA . LYS A 1 184 ? -8.439 -8.662 16.198 1.00 92.12 184 LYS A CA 1
ATOM 1378 C C . LYS A 1 184 ? -9.069 -7.397 15.618 1.00 92.12 184 LYS A C 1
ATOM 1380 O O . LYS A 1 184 ? -8.391 -6.548 15.047 1.00 92.12 184 LYS A O 1
ATOM 1385 N N . LEU A 1 185 ? -10.383 -7.276 15.787 1.00 90.62 185 LEU A N 1
ATOM 1386 C CA . LEU A 1 185 ? -11.096 -6.030 15.519 1.00 90.62 185 LEU A CA 1
ATOM 1387 C C . LEU A 1 185 ? -10.729 -4.982 16.575 1.00 90.62 185 LEU A C 1
ATOM 1389 O O . LEU A 1 185 ? -10.503 -5.325 17.735 1.00 90.62 185 LEU A O 1
ATOM 1393 N N . LEU A 1 186 ? -10.678 -3.715 16.167 1.00 89.69 186 LEU A N 1
ATOM 1394 C CA . LEU A 1 186 ? -10.547 -2.603 17.100 1.00 89.69 186 LEU A CA 1
ATOM 1395 C C . LEU A 1 186 ?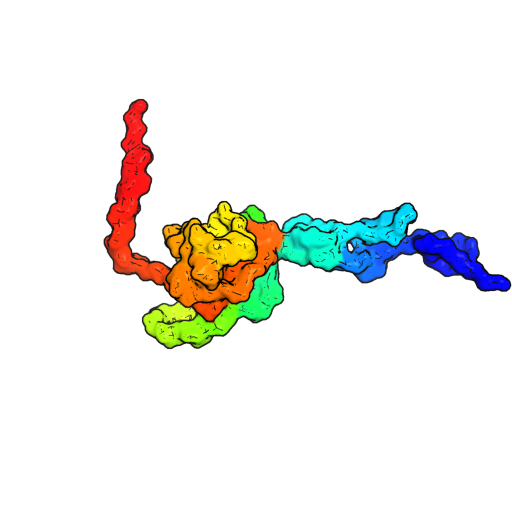 -11.868 -2.430 17.855 1.00 89.69 186 LEU A C 1
ATOM 1397 O O . LEU A 1 186 ? -12.947 -2.461 17.254 1.00 89.69 186 LEU A O 1
ATOM 1401 N N . ASP A 1 187 ? -11.772 -2.231 19.167 1.00 84.19 187 ASP A N 1
ATOM 1402 C CA . ASP A 1 187 ? -12.915 -1.858 19.988 1.00 84.19 187 ASP A CA 1
ATOM 1403 C C . ASP A 1 187 ? -13.319 -0.422 19.645 1.00 84.19 187 ASP A C 1
ATOM 1405 O O . ASP A 1 187 ? -12.642 0.535 20.021 1.00 84.19 187 ASP A O 1
ATOM 1409 N N . VAL A 1 188 ? -14.426 -0.270 18.918 1.00 75.00 188 VAL A N 1
ATOM 1410 C CA . VAL A 1 188 ? -14.997 1.051 18.647 1.00 75.00 188 VAL A CA 1
ATOM 1411 C C . VAL A 1 188 ? -15.583 1.586 19.963 1.00 75.00 188 VAL A C 1
ATOM 1413 O O . VAL A 1 188 ? -16.318 0.844 20.632 1.00 75.00 188 VAL A O 1
ATOM 1416 N N . PRO A 1 189 ? -15.237 2.818 20.387 1.00 68.62 189 PRO A N 1
ATOM 1417 C CA . PRO A 1 189 ? -15.860 3.438 21.552 1.00 68.62 189 PRO A CA 1
ATOM 1418 C C . PRO A 1 189 ? -17.368 3.558 21.301 1.00 68.62 189 PRO A C 1
ATOM 1420 O O . PRO A 1 189 ? -17.777 4.029 20.240 1.00 68.62 189 PRO A O 1
ATOM 1423 N N . ASP A 1 190 ? -18.186 3.070 22.238 1.00 61.69 190 ASP A N 1
ATOM 1424 C CA . ASP A 1 190 ? -19.642 3.082 22.087 1.00 61.69 190 ASP A CA 1
ATOM 1425 C C . ASP A 1 190 ? -20.125 4.532 21.916 1.00 61.69 190 ASP A C 1
ATOM 1427 O O . ASP A 1 190 ? -19.765 5.413 22.695 1.00 61.69 190 ASP A O 1
ATOM 1431 N N . SER A 1 191 ? -20.965 4.779 20.908 1.00 51.28 191 SER A N 1
ATOM 1432 C CA . SER A 1 191 ? -21.591 6.088 20.659 1.00 51.28 191 SER A CA 1
ATOM 1433 C C . SER A 1 191 ? -22.544 6.542 21.774 1.00 51.28 191 SER A C 1
ATOM 1435 O O . SER A 1 191 ? -23.043 7.659 21.714 1.00 51.28 191 SER A O 1
ATOM 1437 N N . ASP A 1 192 ? -22.804 5.672 22.754 1.00 48.22 192 ASP A N 1
ATOM 1438 C CA . ASP A 1 192 ? -23.763 5.870 23.843 1.00 48.22 192 ASP A CA 1
ATOM 1439 C C . ASP A 1 192 ? -23.089 6.252 25.179 1.00 48.22 192 ASP A C 1
ATOM 1441 O O . ASP A 1 192 ? -23.777 6.350 26.196 1.00 48.22 192 ASP A O 1
ATOM 1445 N N . ASP A 1 193 ? -21.765 6.468 25.220 1.00 44.66 193 ASP A N 1
ATOM 1446 C CA . ASP A 1 193 ? -21.144 7.090 26.396 1.00 44.66 193 ASP A CA 1
ATOM 1447 C C . ASP A 1 193 ? -21.299 8.617 26.308 1.00 44.66 193 ASP A C 1
ATOM 1449 O O . ASP A 1 193 ? -20.474 9.338 25.744 1.00 44.66 193 ASP A O 1
ATOM 1453 N N . ASP A 1 194 ? -22.393 9.095 26.902 1.00 43.88 194 ASP A N 1
ATOM 1454 C CA . ASP A 1 194 ? -22.823 10.490 27.120 1.00 43.88 194 ASP A CA 1
ATOM 1455 C C . ASP A 1 194 ? -21.776 11.370 27.863 1.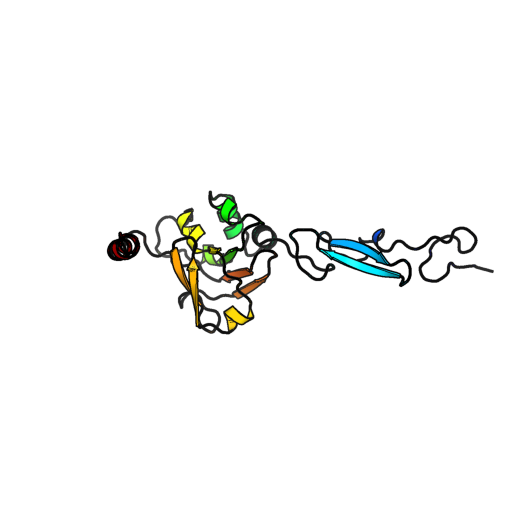00 43.88 194 ASP A C 1
ATOM 1457 O O . ASP A 1 194 ? -22.030 12.501 28.281 1.00 43.88 194 ASP A O 1
ATOM 1461 N N . SER A 1 195 ? -20.559 10.858 28.059 1.00 43.75 195 SER A N 1
ATOM 1462 C CA . SER A 1 195 ? -19.440 11.528 28.716 1.00 43.75 195 SER A CA 1
ATOM 1463 C C . SER A 1 195 ? -18.652 12.458 27.775 1.00 43.75 195 SER A C 1
ATOM 1465 O O . SER A 1 195 ? -17.956 13.359 28.250 1.00 43.75 195 SER A O 1
ATOM 1467 N N . LEU A 1 196 ? -18.790 12.313 26.447 1.00 44.94 196 LEU A N 1
ATOM 1468 C CA . LEU A 1 196 ? -18.052 13.115 25.454 1.00 44.94 196 LEU A CA 1
ATOM 1469 C C . LEU A 1 196 ? -18.807 14.336 24.897 1.00 44.94 196 LEU A C 1
ATOM 1471 O O . LEU A 1 196 ? -18.158 15.225 24.334 1.00 44.94 196 LEU A O 1
ATOM 1475 N N . GLU A 1 197 ? -20.118 14.488 25.133 1.00 40.50 197 GLU A N 1
ATOM 1476 C CA . GLU A 1 197 ? -20.797 15.770 24.851 1.00 40.50 197 GLU A CA 1
ATOM 1477 C C . GLU A 1 197 ? -20.269 16.916 25.735 1.00 40.50 197 GLU A C 1
ATOM 1479 O O . GLU A 1 197 ? -20.293 18.077 25.327 1.00 40.50 197 GLU A O 1
ATOM 1484 N N . HIS A 1 198 ? -19.655 16.614 26.885 1.00 39.25 198 HIS A N 1
ATOM 1485 C CA . HIS A 1 198 ? -19.029 17.634 27.733 1.00 39.25 198 HIS A CA 1
ATOM 1486 C C . HIS A 1 198 ? -17.678 18.150 27.206 1.00 39.25 198 HIS A C 1
ATOM 1488 O O . HIS A 1 198 ? -17.211 19.196 27.658 1.00 39.25 198 HIS A O 1
ATOM 1494 N N . VAL A 1 199 ? -17.060 17.484 26.222 1.00 41.88 199 VAL A N 1
ATOM 1495 C CA . VAL A 1 199 ? -15.786 17.934 25.625 1.00 41.88 199 VAL A CA 1
ATOM 1496 C C . VAL A 1 199 ? -16.020 18.743 24.341 1.00 41.88 199 VAL A C 1
ATOM 1498 O O . VAL A 1 199 ? -15.236 19.640 24.018 1.00 41.88 199 VAL A O 1
ATOM 1501 N N . SER A 1 200 ? -17.146 18.529 23.646 1.00 37.91 200 SER A N 1
ATOM 1502 C CA . SER A 1 200 ? -17.508 19.303 22.446 1.00 37.91 200 SER A CA 1
ATOM 1503 C C . SER A 1 200 ? -17.786 20.785 22.735 1.00 37.91 200 SER A C 1
ATOM 1505 O O . SER A 1 200 ? -17.671 21.615 21.827 1.00 37.91 200 SER A O 1
ATOM 1507 N N . THR A 1 201 ? -18.120 21.147 23.975 1.00 36.66 201 THR A N 1
ATOM 1508 C CA . THR A 1 201 ? -18.334 22.549 24.369 1.00 36.66 201 THR A CA 1
ATOM 1509 C C . THR A 1 201 ? -17.013 23.313 24.509 1.00 36.66 201 THR A C 1
ATOM 1511 O O . THR A 1 201 ? -16.984 24.524 24.307 1.00 36.66 201 THR A O 1
ATOM 1514 N N . PHE A 1 202 ? -15.891 22.627 24.761 1.00 42.16 202 PHE A N 1
ATOM 1515 C CA . PHE A 1 202 ? -14.597 23.292 24.944 1.00 42.16 202 PHE A CA 1
ATOM 1516 C C . PHE A 1 202 ? -13.934 23.674 23.611 1.00 42.16 202 PHE A C 1
ATOM 1518 O O . PHE A 1 202 ? -13.340 24.742 23.499 1.00 42.16 202 PHE A O 1
ATOM 1525 N N . VAL A 1 203 ? -14.102 22.863 22.559 1.00 41.16 203 VAL A N 1
ATOM 1526 C CA . VAL A 1 203 ? -13.531 23.167 21.229 1.00 41.16 203 VAL A CA 1
ATOM 1527 C C . VAL A 1 203 ? -14.380 24.191 20.464 1.00 41.16 203 VAL A C 1
ATOM 1529 O O . VAL A 1 203 ? -13.839 25.001 19.714 1.00 41.16 203 VAL A O 1
ATOM 1532 N N . ARG A 1 204 ? -15.699 24.242 20.702 1.00 37.78 204 ARG A N 1
ATOM 1533 C CA . ARG A 1 204 ? -16.565 25.308 20.161 1.00 37.78 204 ARG A CA 1
ATOM 1534 C C . ARG A 1 204 ? -16.439 26.648 20.901 1.00 37.78 204 ARG A C 1
ATOM 1536 O O . ARG A 1 204 ? -16.890 27.655 20.368 1.00 37.78 204 ARG A O 1
ATOM 1543 N N . GLY A 1 205 ? -15.807 26.678 22.077 1.00 37.09 205 GLY A N 1
ATOM 1544 C CA . GLY A 1 205 ? -15.610 27.888 22.884 1.00 37.09 205 GLY A CA 1
ATOM 1545 C C . GLY A 1 205 ? -14.319 28.676 22.617 1.00 37.09 205 GLY A C 1
ATOM 1546 O O . GLY A 1 205 ? -14.165 29.757 23.170 1.00 37.09 205 GLY A O 1
ATOM 1547 N N . ILE A 1 206 ? -13.391 28.176 21.788 1.00 42.62 206 ILE A N 1
ATOM 1548 C CA . ILE A 1 206 ? -12.074 28.820 21.559 1.00 42.62 206 ILE A CA 1
ATOM 1549 C C . ILE A 1 206 ? -12.042 29.694 20.284 1.00 42.62 206 ILE A C 1
ATOM 1551 O O . ILE A 1 206 ? -11.060 30.382 20.026 1.00 42.62 206 ILE A O 1
ATOM 1555 N N . LEU A 1 207 ? -13.134 29.755 19.512 1.00 43.09 207 LEU A N 1
ATOM 1556 C CA . LEU A 1 207 ? -13.238 30.599 18.307 1.00 43.09 207 LEU A CA 1
ATOM 1557 C C . LEU A 1 207 ? -14.095 31.866 18.476 1.00 43.09 207 LEU A C 1
ATOM 1559 O O . LEU A 1 207 ? -14.542 32.431 17.484 1.00 43.09 207 LEU A O 1
ATOM 1563 N N . ILE A 1 208 ? -14.294 32.348 19.707 1.00 43.47 208 ILE A N 1
ATOM 1564 C CA . ILE A 1 208 ? -14.835 33.695 19.943 1.00 43.47 208 ILE A CA 1
ATOM 1565 C C . ILE A 1 208 ? -13.972 34.397 20.992 1.00 43.47 208 ILE A C 1
ATOM 1567 O O . ILE A 1 208 ? -14.263 34.380 22.185 1.00 43.47 208 ILE A O 1
ATOM 1571 N N . ILE A 1 209 ? -12.891 35.020 20.531 1.00 32.66 209 ILE A N 1
ATOM 1572 C CA . ILE A 1 209 ? -12.388 36.242 21.155 1.00 32.66 209 ILE A CA 1
ATOM 1573 C C . ILE A 1 209 ? -12.417 37.284 20.037 1.00 32.66 209 ILE A C 1
ATOM 1575 O O . ILE A 1 209 ? -11.568 37.271 19.150 1.00 32.66 209 ILE A O 1
ATOM 1579 N N . ASP A 1 210 ? -13.481 38.087 20.037 1.00 36.44 210 ASP A N 1
ATOM 1580 C CA . ASP A 1 210 ? -13.649 39.274 19.197 1.00 36.44 210 ASP A CA 1
ATOM 1581 C C . ASP A 1 210 ? -12.780 40.445 19.703 1.00 36.44 210 ASP A C 1
ATOM 1583 O O . ASP A 1 210 ? -12.528 40.548 20.908 1.00 36.44 210 ASP A O 1
ATOM 1587 N N . TYR A 1 211 ? -12.490 41.356 18.758 1.00 39.84 211 TYR A N 1
ATOM 1588 C CA . TYR A 1 211 ? -11.791 42.661 18.792 1.00 39.84 211 TYR A CA 1
ATOM 1589 C C . TYR A 1 211 ? -10.296 42.692 18.453 1.00 39.84 211 TYR A C 1
ATOM 1591 O O . TYR A 1 211 ? -9.452 42.296 19.285 1.00 39.84 211 TYR A O 1
#

Mean predicted aligned error: 9.85 Å

InterPro domains:
  IPR000742 EGF-like domain [PS01186] (3-17)
  IPR000742 EGF-like domain [PS01186] (47-60)
  IPR000782 FAS1 domain [PF02469] (73-186)
  IPR000782 FAS1 domain [PS50213] (61-186)
  IPR024731 NELL2-like, EGF domain [PF12947] (23-60)
  IPR036378 FAS1 domain superfamily [G3DSA:2.30.180.10] (62-187)
  IPR036378 FAS1 domain superfamily [SSF82153] (44-187)

Sequence (211 aa):
HICTCKAGYSGDGKKSCKLIDICSQDNGGCSFFADCASNKTSFTTRCTCKNGYIGDGTKCIGNVLESLQNDPNLREFHSRLMNSSIRQILSPENHVSVVAPNNNAFTSSRRKRRSVNSLSDLDLKHYIVSCVSLSENDVKAGDKSFVTVAGSWLNITSPMVINNNVSILSVLTAANSAILVVDKLLDVPDSDDDSLEHVSTFVRGILIIDY

Foldseek 3Di:
DQAAADPQWDDRNPDDTHGDPCCVPPNVLFDPQWHWDQDRPVRHIQTDGHPQWDDRRNDTFHAPLVVLVPDPFQVVVSVLCVVAPCVVCRPSPFQKEFATETPQQLVVPPPDDPDSPHDHPLLRQQRIFGPDADDPVNLCVFQDWGATSSRDIWGRHPPRATPVPKHFPDWADHSRHIYGYIHHRDDDDDPPPPVCVVVVVVVVPPPDDDD

Radius of gyration: 25.0 Å; Cα contacts (8 Å, |Δi|>4): 376; chains: 1; bounding box: 59×62×70 Å

Organism: Paramuricea clavata (NCBI:txid317549)

Solvent-accessible surface area (backbone atoms only — not comparable to full-atom values): 12127 Å² total; per-residue (Å²): 136,91,58,67,44,60,92,64,32,44,66,74,22,76,86,50,56,41,74,61,62,48,38,83,47,73,43,46,66,27,19,92,55,24,49,57,45,60,38,88,85,79,71,42,70,45,43,38,38,36,92,72,36,37,70,76,2,54,52,49,36,40,26,53,60,57,52,32,71,71,34,84,55,27,44,61,50,41,51,52,46,72,75,38,86,58,47,72,67,60,34,75,91,41,46,40,21,34,55,42,34,29,51,62,16,74,65,73,63,79,76,91,69,88,67,92,84,62,80,48,63,62,57,55,26,55,33,27,30,61,84,47,85,64,46,65,67,57,45,56,68,21,83,42,76,46,59,22,71,57,71,46,83,46,37,33,34,67,84,32,20,40,71,88,77,32,45,54,78,47,70,44,82,26,50,33,26,22,36,39,32,22,61,37,69,80,85,71,80,68,92,78,60,80,72,55,69,72,54,57,57,59,70,70,59,73,82,72,82,84,135

Secondary structure (DSSP, 8-state):
----PPTTEEESSSS-EEE--GGGTGGGG--TTEEEEEETTTTEEEEEEPTT-EESSSSEE--HHHHHHH-GGGHHHHHHHHTSGGGGGG-TTS-EEEEEE-TTHHHHT-SS-S-TT---HHHHHHTEEES----HHHHHH--EEEE-TTS-EEEEETTTEETTTEEEEEEEE-SSSEEEEESS---PPPTT-TTSHHHHHHHHTSS----

Nearest PDB structures (foldseek):
  7ezx-assembly1_bP  TM=7.491E-01  e=1.583E-06  Porphyridium purpureum
  5y6p-assembly1_A1  TM=7.301E-01  e=4.018E-06  Griffithsia pacifica
  7asc-assembly1_A  TM=7.019E-01  e=1.313E-06  Homo sapiens
  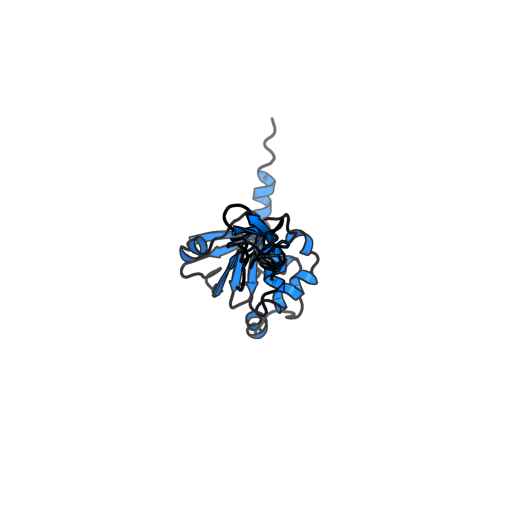5yjh-assembly1_A-2  TM=6.551E-01  e=1.160E-06  Homo sapiens
  5nv6-assembly1_A  TM=6.064E-01  e=2.445E-06  Homo sapiens